Protein AF-0000000080148230 (afdb_homodimer)

Structure (mmCIF, N/CA/C/O backbone):
data_AF-0000000080148230-model_v1
#
loop_
_entity.id
_entity.type
_entity.pdbx_description
1 polymer 'FAS1 domain-containing protein'
#
loop_
_atom_site.group_PDB
_atom_site.id
_atom_site.type_symbol
_atom_site.label_atom_id
_atom_site.label_alt_id
_atom_site.label_comp_id
_atom_site.label_asym_id
_atom_site.label_entity_id
_atom_site.label_seq_id
_atom_site.pdbx_PDB_ins_code
_atom_site.Cartn_x
_atom_site.Cartn_y
_atom_site.Cartn_z
_atom_site.occupancy
_atom_site.B_iso_or_equiv
_atom_site.auth_seq_id
_atom_site.auth_comp_id
_atom_site.auth_asym_id
_atom_site.auth_atom_id
_atom_site.pdbx_PDB_model_num
ATOM 1 N N . MET A 1 1 ? 22.531 66.938 78.75 1 35.44 1 MET A N 1
ATOM 2 C CA . MET A 1 1 ? 22.766 65.5 78.625 1 35.44 1 MET A CA 1
ATOM 3 C C . MET A 1 1 ? 21.875 64.938 77.5 1 35.44 1 MET A C 1
ATOM 5 O O . MET A 1 1 ? 20.656 64.938 77.625 1 35.44 1 MET A O 1
ATOM 9 N N . GLY A 1 2 ? 22.234 65.25 76.188 1 40.31 2 GLY A N 1
ATOM 10 C CA . GLY A 1 2 ? 21.609 65 74.875 1 40.31 2 GLY A CA 1
ATOM 11 C C . GLY A 1 2 ? 21.406 63.5 74.625 1 40.31 2 GLY A C 1
ATOM 12 O O . GLY A 1 2 ? 22.359 62.719 74.75 1 40.31 2 GLY A O 1
ATOM 13 N N . LEU A 1 3 ? 20.188 63 74.875 1 43.62 3 LEU A N 1
ATOM 14 C CA . LEU A 1 3 ? 19.75 61.625 74.625 1 43.62 3 LEU A CA 1
ATOM 15 C C . LEU A 1 3 ? 19.906 61.219 73.125 1 43.62 3 LEU A C 1
ATOM 17 O O . LEU A 1 3 ? 19.312 61.875 72.25 1 43.62 3 LEU A O 1
ATOM 21 N N . SER A 1 4 ? 21.094 60.75 72.75 1 45.16 4 SER A N 1
ATOM 22 C CA . SER A 1 4 ? 21.438 60.219 71.438 1 45.16 4 SER A CA 1
ATOM 23 C C . SER A 1 4 ? 20.547 59.031 71.062 1 45.16 4 SER A C 1
ATOM 25 O O . SER A 1 4 ? 20.484 58.062 71.812 1 45.16 4 SER A O 1
ATOM 27 N N . ILE A 1 5 ? 19.391 59.281 70.438 1 45.81 5 ILE A N 1
ATOM 28 C CA . ILE A 1 5 ? 18.453 58.281 69.875 1 45.81 5 ILE A CA 1
ATOM 29 C C . ILE A 1 5 ? 19.172 57.375 68.875 1 45.81 5 ILE A C 1
ATOM 31 O O . ILE A 1 5 ? 19.672 57.875 67.875 1 45.81 5 ILE A O 1
ATOM 35 N N . ILE A 1 6 ? 19.781 56.312 69.312 1 43.81 6 ILE A N 1
ATOM 36 C CA . ILE A 1 6 ? 20.422 55.312 68.438 1 43.81 6 ILE A CA 1
ATOM 37 C C . ILE A 1 6 ? 19.375 54.656 67.562 1 43.81 6 ILE A C 1
ATOM 39 O O . ILE A 1 6 ? 18.406 54.062 68.062 1 43.81 6 ILE A O 1
ATOM 43 N N . PHE A 1 7 ? 19.109 55.188 66.375 1 45.09 7 PHE A N 1
ATOM 44 C CA . PHE A 1 7 ? 18.25 54.625 65.312 1 45.09 7 PHE A CA 1
ATOM 45 C C . PHE A 1 7 ? 18.766 53.25 64.875 1 45.09 7 PHE A C 1
ATOM 47 O O . PHE A 1 7 ? 19.875 53.156 64.312 1 45.09 7 PHE A O 1
ATOM 54 N N . ILE A 1 8 ? 18.484 52.219 65.562 1 42.16 8 ILE A N 1
ATOM 55 C CA . ILE A 1 8 ? 18.875 50.875 65.188 1 42.16 8 ILE A CA 1
ATOM 56 C C . ILE A 1 8 ? 18.156 50.5 63.906 1 42.16 8 ILE A C 1
ATOM 58 O O . ILE A 1 8 ? 16.922 50.438 63.875 1 42.16 8 ILE A O 1
ATOM 62 N N . LEU A 1 9 ? 18.688 50.844 62.688 1 42.12 9 LEU A N 1
ATOM 63 C CA . LEU A 1 9 ? 18.203 50.406 61.375 1 42.12 9 LEU A CA 1
ATOM 64 C C . LEU A 1 9 ? 18.219 48.875 61.281 1 42.12 9 LEU A C 1
ATOM 66 O O . LEU A 1 9 ? 19.281 48.25 61.375 1 42.12 9 LEU A O 1
ATOM 70 N N . PHE A 1 10 ? 17.156 48.188 61.688 1 44.31 10 PHE A N 1
ATOM 71 C CA . PHE A 1 10 ? 17 46.75 61.5 1 44.31 10 PHE A CA 1
ATOM 72 C C . PHE A 1 10 ? 16.953 46.375 60.031 1 44.31 10 PHE A C 1
ATOM 74 O O . PHE A 1 10 ? 16.078 46.844 59.312 1 44.31 10 PHE A O 1
ATOM 81 N N . SER A 1 11 ? 18.109 46.094 59.375 1 44.38 11 SER A N 1
ATOM 82 C CA . SER A 1 11 ? 18.234 45.594 58.031 1 44.38 11 SER A CA 1
ATOM 83 C C . SER A 1 11 ? 17.516 44.25 57.875 1 44.38 11 SER A C 1
ATOM 85 O O . SER A 1 11 ? 17.812 43.312 58.562 1 44.38 11 SER A O 1
ATOM 87 N N . LEU A 1 12 ? 16.219 44.25 57.531 1 45 12 LEU A N 1
ATOM 88 C CA . LEU A 1 12 ? 15.469 43.062 57.156 1 45 12 LEU A CA 1
ATOM 89 C C . LEU A 1 12 ? 16.109 42.344 55.969 1 45 12 LEU A C 1
ATOM 91 O O . LEU A 1 12 ? 16.172 42.906 54.875 1 45 12 LEU A O 1
ATOM 95 N N . LEU A 1 13 ? 17.109 41.531 56.125 1 46.41 13 LEU A N 1
ATOM 96 C CA . LEU A 1 13 ? 17.656 40.656 55.125 1 46.41 13 LEU A CA 1
ATOM 97 C C . LEU A 1 13 ? 16.594 39.688 54.594 1 46.41 13 LEU A C 1
ATOM 99 O O . LEU A 1 13 ? 16.094 38.844 55.344 1 46.41 13 LEU A O 1
ATOM 103 N N . ARG A 1 14 ? 15.75 40.125 53.688 1 43.38 14 ARG A N 1
ATOM 104 C CA . ARG A 1 14 ? 14.844 39.188 53 1 43.38 14 ARG A CA 1
ATOM 105 C C . ARG A 1 14 ? 15.625 38.094 52.281 1 43.38 14 ARG A C 1
ATOM 107 O O . ARG A 1 14 ? 16.516 38.375 51.5 1 43.38 14 ARG A O 1
ATOM 114 N N . MET A 1 15 ? 15.852 36.906 52.875 1 45.44 15 MET A N 1
ATOM 115 C CA . MET A 1 15 ? 16.344 35.719 52.188 1 45.44 15 MET A CA 1
ATOM 116 C C . MET A 1 15 ? 15.461 35.375 51 1 45.44 15 MET A C 1
ATOM 118 O O . MET A 1 15 ? 14.258 35.188 51.156 1 45.44 15 MET A O 1
ATOM 122 N N . VAL A 1 16 ? 15.758 35.875 49.812 1 52.25 16 VAL A N 1
ATOM 123 C CA . VAL A 1 16 ? 15.117 35.438 48.594 1 52.25 16 VAL A CA 1
ATOM 124 C C . VAL A 1 16 ? 15.367 33.938 48.406 1 52.25 16 VAL A C 1
ATOM 126 O O . VAL A 1 16 ? 16.516 33.5 48.344 1 52.25 16 VAL A O 1
ATOM 129 N N . SER A 1 17 ? 14.523 33.031 48.969 1 49.22 17 SER A N 1
ATOM 130 C CA . SER A 1 17 ? 14.578 31.609 48.594 1 49.22 17 SER A CA 1
ATOM 131 C C . SER A 1 17 ? 14.516 31.422 47.094 1 49.22 17 SER A C 1
ATOM 133 O O . SER A 1 17 ? 13.602 31.922 46.438 1 49.22 17 SER A O 1
ATOM 135 N N . SER A 1 18 ? 15.633 31.234 46.469 1 48.41 18 SER A N 1
ATOM 136 C CA . SER A 1 18 ? 15.633 30.859 45.062 1 48.41 18 SER A CA 1
ATOM 137 C C . SER A 1 18 ? 14.812 29.594 44.812 1 48.41 18 SER A C 1
ATOM 139 O O . SER A 1 18 ? 14.977 28.594 45.531 1 48.41 18 SER A O 1
ATOM 141 N N . ALA A 1 19 ? 13.531 29.75 44.375 1 53.41 19 ALA A N 1
ATOM 142 C CA . ALA A 1 19 ? 12.789 28.562 43.938 1 53.41 19 ALA A CA 1
ATOM 143 C C . ALA A 1 19 ? 13.609 27.719 43 1 53.41 19 ALA A C 1
ATOM 145 O O . ALA A 1 19 ? 14.414 28.234 42.219 1 53.41 19 ALA A O 1
ATOM 146 N N . PRO A 1 20 ? 13.906 26.375 43.438 1 51.25 20 PRO A N 1
ATOM 147 C CA . PRO A 1 20 ? 14.633 25.516 42.5 1 51.25 20 PRO A CA 1
ATOM 148 C C . PRO A 1 20 ? 14.055 25.562 41.094 1 51.25 20 PRO A C 1
ATOM 150 O O . PRO A 1 20 ? 12.852 25.812 40.906 1 51.25 20 PRO A O 1
ATOM 153 N N . PRO A 1 21 ?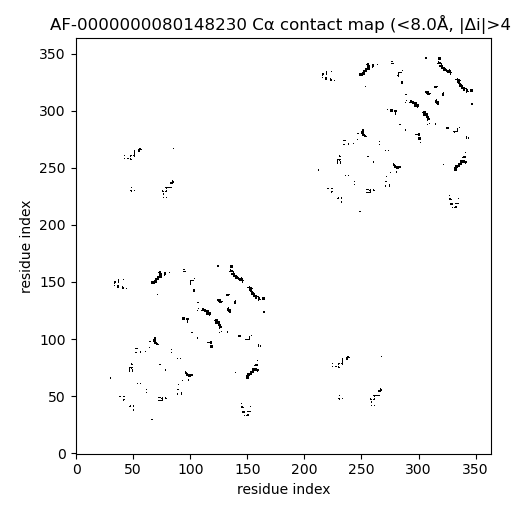 14.938 25.625 40.031 1 47.16 21 PRO A N 1
ATOM 154 C CA . PRO A 1 21 ? 14.445 25.609 38.656 1 47.16 21 PRO A CA 1
ATOM 155 C C . PRO A 1 21 ? 13.43 24.516 38.406 1 47.16 21 PRO A C 1
ATOM 157 O O . PRO A 1 21 ? 13.547 23.406 38.938 1 47.16 21 PRO A O 1
ATOM 160 N N . ALA A 1 22 ? 12.211 24.812 37.969 1 42.16 22 ALA A N 1
ATOM 161 C CA . ALA A 1 22 ? 11.203 23.844 37.562 1 42.16 22 ALA A CA 1
ATOM 162 C C . ALA A 1 22 ? 11.82 22.75 36.688 1 42.16 22 ALA A C 1
ATOM 164 O O . ALA A 1 22 ? 12.664 23.016 35.844 1 42.16 22 ALA A O 1
ATOM 165 N N . ALA A 1 23 ? 11.922 21.469 37.25 1 44.31 23 ALA A N 1
ATOM 166 C CA . ALA A 1 23 ? 12.344 20.328 36.438 1 44.31 23 ALA A CA 1
ATOM 167 C C . ALA A 1 23 ? 11.75 20.375 35.031 1 44.31 23 ALA A C 1
ATOM 169 O O . ALA A 1 23 ? 10.617 20.828 34.844 1 44.31 23 ALA A O 1
ATOM 170 N N . HIS A 1 24 ? 12.547 20.547 34 1 43.19 24 HIS A N 1
ATOM 171 C CA . HIS A 1 24 ? 12.094 20.406 32.625 1 43.19 24 HIS A CA 1
ATOM 172 C C . HIS A 1 24 ? 11.148 19.234 32.469 1 43.19 24 HIS A C 1
ATOM 174 O O . HIS A 1 24 ? 11.32 18.203 33.125 1 43.19 24 HIS A O 1
ATOM 180 N N . PRO A 1 25 ? 9.875 19.422 32.156 1 40.09 25 PRO A N 1
ATOM 181 C CA . PRO A 1 25 ? 9.039 18.234 31.953 1 40.09 25 PRO A CA 1
ATOM 182 C C . PRO A 1 25 ? 9.789 17.094 31.266 1 40.09 25 PRO A C 1
ATOM 184 O O . PRO A 1 25 ? 10.539 17.328 30.312 1 40.09 25 PRO A O 1
ATOM 187 N N . VAL A 1 26 ? 10.227 16.156 31.953 1 40.94 26 VAL A N 1
ATOM 188 C CA . VAL A 1 26 ? 10.664 14.922 31.328 1 40.94 26 VAL A CA 1
ATOM 189 C C . VAL A 1 26 ? 9.852 14.664 30.062 1 40.94 26 VAL A C 1
ATOM 191 O O . VAL A 1 26 ? 8.625 14.82 30.062 1 40.94 26 VAL A O 1
ATOM 194 N N . THR A 1 27 ? 10.375 14.938 28.844 1 42.19 27 THR A N 1
ATOM 195 C CA . THR A 1 27 ? 9.82 14.469 27.578 1 42.19 27 THR A CA 1
ATOM 196 C C . THR A 1 27 ? 9.25 13.062 27.734 1 42.19 27 THR A C 1
ATOM 198 O O . THR A 1 27 ? 9.961 12.133 28.141 1 42.19 27 THR A O 1
ATOM 201 N N . THR A 1 28 ? 8.094 12.922 28.25 1 42.12 28 THR A N 1
ATOM 202 C CA . THR A 1 28 ? 7.387 11.656 28.328 1 42.12 28 THR A CA 1
ATOM 203 C C . THR A 1 28 ? 7.746 10.758 27.156 1 42.12 28 THR A C 1
ATOM 205 O O . THR A 1 28 ? 7.852 11.227 26.016 1 42.12 28 THR A O 1
ATOM 208 N N . PRO A 1 29 ? 8.32 9.68 27.281 1 45.47 29 PRO A N 1
ATOM 209 C CA . PRO A 1 29 ? 8.445 8.68 26.219 1 45.47 29 PRO A CA 1
ATOM 210 C C . PRO A 1 29 ? 7.289 8.727 25.219 1 45.47 29 PRO A C 1
ATOM 212 O O . PRO A 1 29 ? 7.074 7.773 24.469 1 45.47 29 PRO A O 1
ATOM 215 N N . GLY A 1 30 ? 6.426 9.633 25.203 1 46.31 30 GLY A N 1
ATOM 216 C CA . GLY A 1 30 ? 5.191 9.906 24.484 1 46.31 30 GLY A CA 1
ATOM 217 C C . GLY A 1 30 ? 5.34 9.789 22.984 1 46.31 30 GLY A C 1
ATOM 218 O O . GLY A 1 30 ? 4.367 9.5 22.281 1 46.31 30 GLY A O 1
ATOM 219 N N . LYS A 1 31 ? 6.559 10.102 22.5 1 52.12 31 LYS A N 1
ATOM 220 C CA . LYS A 1 31 ? 6.84 10.43 21.109 1 52.12 31 LYS A CA 1
ATOM 221 C C . LYS A 1 31 ? 6.641 9.211 20.203 1 52.12 31 LYS A C 1
ATOM 223 O O . LYS A 1 31 ? 5.969 9.297 19.172 1 52.12 31 LYS A O 1
ATOM 228 N N . LEU A 1 32 ? 7.441 8.094 20.438 1 52.91 32 LEU A N 1
ATOM 229 C CA . LEU A 1 32 ? 7.426 6.855 19.656 1 52.91 32 LEU A CA 1
ATOM 230 C C . LEU A 1 32 ? 6.078 6.152 19.797 1 52.91 32 LEU A C 1
ATOM 232 O O . LEU A 1 32 ? 5.594 5.547 18.828 1 52.91 32 LEU A O 1
ATOM 236 N N . THR A 1 33 ? 5.477 6.465 20.875 1 60.59 33 THR A N 1
ATOM 237 C CA . THR A 1 33 ? 4.184 5.859 21.172 1 60.59 33 THR A CA 1
ATOM 238 C C . THR A 1 33 ? 3.084 6.48 20.312 1 60.59 33 THR A C 1
ATOM 240 O O . THR A 1 33 ? 2.152 5.789 19.891 1 60.59 33 THR A O 1
ATOM 243 N N . ASP A 1 34 ? 3.479 7.605 19.766 1 84.38 34 ASP A N 1
ATOM 244 C CA . ASP A 1 34 ? 2.375 8.273 19.078 1 84.38 34 ASP A CA 1
ATOM 245 C C . ASP A 1 34 ? 2.252 7.785 17.641 1 84.38 34 ASP A C 1
ATOM 247 O O . ASP A 1 34 ? 1.144 7.555 17.156 1 84.38 34 ASP A O 1
ATOM 251 N N . LEU A 1 35 ? 3.396 7.449 17 1 89.81 35 LEU A N 1
ATOM 252 C CA . LEU A 1 35 ? 3.309 6.996 15.617 1 89.81 35 LEU A CA 1
ATOM 253 C C . LEU A 1 35 ? 2.711 5.594 15.539 1 89.81 35 LEU A C 1
ATOM 255 O O . LEU A 1 35 ? 1.929 5.297 14.633 1 89.81 35 LEU A O 1
ATOM 259 N N . SER A 1 36 ? 3.055 4.801 16.547 1 90.88 36 SER A N 1
ATOM 260 C CA . SER A 1 36 ? 2.502 3.453 16.594 1 90.88 36 SER A CA 1
ATOM 261 C C . SER A 1 36 ? 0.985 3.48 16.75 1 90.88 36 SER A C 1
ATOM 263 O O . SER A 1 36 ? 0.276 2.709 16.094 1 90.88 36 SER A O 1
ATOM 265 N N . GLN A 1 37 ? 0.518 4.352 17.578 1 94 37 GLN A N 1
ATOM 266 C CA . GLN A 1 37 ? -0.925 4.492 17.75 1 94 37 GLN A CA 1
ATOM 267 C C . GLN A 1 37 ? -1.579 5.02 16.469 1 94 37 GLN A C 1
ATOM 269 O O . GLN A 1 37 ? -2.652 4.559 16.078 1 94 37 GLN A O 1
ATOM 274 N N . ALA A 1 38 ? -0.967 5.988 15.867 1 95.94 38 ALA A N 1
ATOM 275 C CA . ALA A 1 38 ? -1.489 6.535 14.617 1 95.94 38 ALA A CA 1
ATOM 276 C C . ALA A 1 38 ? -1.593 5.453 13.547 1 95.94 38 ALA A C 1
ATOM 278 O O . ALA A 1 38 ? -2.605 5.355 12.852 1 95.94 38 ALA A O 1
ATOM 279 N N . ILE A 1 39 ? -0.603 4.637 13.453 1 96.19 39 ILE A N 1
ATOM 280 C CA . ILE A 1 39 ? -0.566 3.553 12.477 1 96.19 39 ILE A CA 1
ATOM 281 C C . ILE A 1 39 ? -1.718 2.586 12.742 1 96.19 39 ILE A C 1
ATOM 283 O O . ILE A 1 39 ? -2.41 2.17 11.805 1 96.19 39 ILE A O 1
ATOM 287 N N . THR A 1 40 ? -1.91 2.285 14 1 96.88 40 THR A N 1
ATOM 288 C CA . THR A 1 40 ? -3.018 1.413 14.375 1 96.88 40 THR A CA 1
ATOM 289 C C . THR A 1 40 ? -4.352 2.033 13.969 1 96.88 40 THR A C 1
ATOM 291 O O . THR A 1 40 ? -5.219 1.35 13.422 1 96.88 40 THR A O 1
ATOM 294 N N . ASP A 1 41 ? -4.504 3.303 14.219 1 98.31 41 ASP A N 1
ATOM 295 C CA . ASP A 1 41 ? -5.723 4.02 13.844 1 98.31 41 ASP A CA 1
ATOM 296 C C . ASP A 1 41 ? -5.926 4.012 12.328 1 98.31 41 ASP A C 1
ATOM 298 O O . ASP A 1 41 ? -7.031 3.76 11.852 1 98.31 41 ASP A O 1
ATOM 302 N N . MET A 1 42 ? -4.906 4.25 11.562 1 98.75 42 MET A N 1
ATOM 303 C CA . MET A 1 42 ? -4.965 4.258 10.102 1 98.75 42 MET A CA 1
ATOM 304 C C . MET A 1 42 ? -5.383 2.895 9.562 1 98.75 42 MET A C 1
ATOM 306 O O . MET A 1 42 ? -6.234 2.809 8.672 1 98.75 42 MET A O 1
ATOM 310 N N . ARG A 1 43 ? -4.816 1.858 10.117 1 98.69 43 ARG A N 1
ATOM 311 C CA . ARG A 1 43 ? -5.16 0.506 9.688 1 98.69 43 ARG A CA 1
ATOM 312 C C . ARG A 1 43 ? -6.629 0.2 9.969 1 98.69 43 ARG A C 1
ATOM 314 O O . ARG A 1 43 ? -7.305 -0.427 9.156 1 98.69 43 ARG A O 1
ATOM 321 N N . SER A 1 44 ? -7.094 0.675 11.094 1 98.56 44 SER A N 1
ATOM 322 C CA . SER A 1 44 ? -8.477 0.399 11.484 1 98.56 44 SER A CA 1
ATOM 323 C C . SER A 1 44 ? -9.461 1.041 10.508 1 98.56 44 SER A C 1
ATOM 325 O O . SER A 1 44 ? -10.625 0.64 10.445 1 98.56 44 SER A O 1
ATOM 327 N N . LYS A 1 45 ? -8.984 2.049 9.797 1 98.69 45 LYS A N 1
ATOM 328 C CA . LYS A 1 45 ? -9.836 2.723 8.828 1 98.69 45 LYS A CA 1
ATOM 329 C C . LYS A 1 45 ? -9.422 2.379 7.398 1 98.69 45 LYS A C 1
ATOM 331 O O . LYS A 1 45 ? -9.797 3.072 6.453 1 98.69 45 LYS A O 1
ATOM 336 N N . SER A 1 46 ? -8.602 1.34 7.238 1 98.75 46 SER A N 1
ATOM 337 C CA . SER A 1 46 ? -8.258 0.684 5.98 1 98.75 46 SER A CA 1
ATOM 338 C C . SER A 1 46 ? -7.336 1.557 5.137 1 98.75 46 SER A C 1
ATOM 340 O O . SER A 1 46 ? -7.344 1.47 3.906 1 98.75 46 SER A O 1
ATOM 342 N N . TYR A 1 47 ? -6.629 2.465 5.785 1 98.88 47 TYR A N 1
ATOM 343 C CA . TYR A 1 47 ? -5.578 3.188 5.082 1 98.88 47 TYR A CA 1
ATOM 344 C C . TYR A 1 47 ? -4.277 2.393 5.078 1 98.88 47 TYR A C 1
ATOM 346 O O . TYR A 1 47 ? -3.238 2.887 5.527 1 98.88 47 TYR A O 1
ATOM 354 N N . TYR A 1 48 ? -4.316 1.274 4.438 1 98.94 48 TYR A N 1
ATOM 355 C CA . TYR A 1 48 ? -3.219 0.315 4.445 1 98.94 48 TYR A CA 1
ATOM 356 C C . TYR A 1 48 ? -2.061 0.804 3.582 1 98.94 48 TYR A C 1
ATOM 358 O O . TYR A 1 48 ? -0.894 0.647 3.951 1 98.94 48 TYR A O 1
ATOM 366 N N . GLY A 1 49 ? -2.408 1.365 2.406 1 98.88 49 GLY A N 1
ATOM 367 C CA . GLY A 1 49 ? -1.371 1.834 1.502 1 98.88 49 GLY A CA 1
ATOM 368 C C . GLY A 1 49 ? -0.461 2.875 2.127 1 98.88 49 GLY A C 1
ATOM 369 O O . GLY A 1 49 ? 0.764 2.77 2.037 1 98.88 49 GLY A O 1
ATOM 370 N N . PHE A 1 50 ? -1.108 3.811 2.768 1 98.81 50 PHE A N 1
ATOM 371 C CA . PHE A 1 50 ? -0.32 4.863 3.4 1 98.81 50 PHE A CA 1
ATOM 372 C C . PHE A 1 50 ? 0.528 4.293 4.531 1 98.81 50 PHE A C 1
ATOM 374 O O . PHE A 1 50 ? 1.673 4.707 4.727 1 98.81 50 PHE A O 1
ATOM 381 N N . VAL A 1 51 ? -0.007 3.34 5.293 1 98.38 51 VAL A N 1
ATOM 382 C CA . VAL A 1 51 ? 0.724 2.684 6.375 1 98.38 51 VAL A CA 1
ATOM 383 C C . VAL A 1 51 ? 1.926 1.935 5.801 1 98.38 51 VAL A C 1
ATOM 385 O O . VAL A 1 51 ? 3.027 2.004 6.352 1 98.38 51 VAL A O 1
ATOM 388 N N . ILE A 1 52 ? 1.714 1.23 4.684 1 98.38 52 ILE A N 1
ATOM 389 C CA . ILE A 1 52 ? 2.807 0.512 4.039 1 98.38 52 ILE A CA 1
ATOM 390 C C . ILE A 1 52 ? 3.93 1.485 3.688 1 98.38 52 ILE A C 1
ATOM 392 O O . ILE A 1 52 ? 5.098 1.225 3.977 1 98.38 52 ILE A O 1
ATOM 396 N N . LEU A 1 53 ? 3.557 2.627 3.148 1 97.75 53 LEU A N 1
ATOM 397 C CA . LEU A 1 53 ? 4.547 3.627 2.76 1 97.75 53 LEU A CA 1
ATOM 398 C C . LEU A 1 53 ? 5.23 4.219 3.986 1 97.75 53 LEU A C 1
ATOM 400 O O . LEU A 1 53 ? 6.449 4.414 3.988 1 97.75 53 LEU A O 1
ATOM 404 N N . LEU A 1 54 ? 4.461 4.555 5.035 1 96.12 54 LEU A N 1
ATOM 405 C CA . LEU A 1 54 ? 5.039 5.086 6.266 1 96.12 54 LEU A CA 1
ATOM 406 C C . LEU A 1 54 ? 6.055 4.113 6.855 1 96.12 54 LEU A C 1
ATOM 408 O O . LEU A 1 54 ? 7.125 4.523 7.305 1 96.12 54 LEU A O 1
ATOM 412 N N . ASP A 1 55 ? 5.707 2.857 6.781 1 94.94 55 ASP A N 1
ATOM 413 C CA . ASP A 1 55 ? 6.555 1.837 7.395 1 94.94 55 ASP A CA 1
ATOM 414 C C . ASP A 1 55 ? 7.832 1.622 6.582 1 94.94 55 ASP A C 1
ATOM 416 O O . ASP A 1 55 ? 8.812 1.069 7.09 1 94.94 55 ASP A O 1
ATOM 420 N N . MET A 1 56 ? 7.797 2.023 5.352 1 96.12 56 MET A N 1
ATOM 421 C CA . MET A 1 56 ? 8.969 1.873 4.496 1 96.12 56 MET A CA 1
ATOM 422 C C . MET A 1 56 ? 10 2.955 4.793 1 96.12 56 MET A C 1
ATOM 424 O O . MET A 1 56 ? 11.156 2.855 4.371 1 96.12 56 MET A O 1
ATOM 428 N N . LEU A 1 57 ? 9.586 3.979 5.445 1 94.12 57 LEU A N 1
ATOM 429 C CA . LEU A 1 57 ? 10.508 5.066 5.746 1 94.12 57 LEU A CA 1
ATOM 430 C C . LEU A 1 57 ? 11.625 4.59 6.668 1 94.12 57 LEU A C 1
ATOM 432 O O . LEU A 1 57 ? 11.406 3.729 7.523 1 94.12 57 LEU A O 1
ATOM 436 N N . ASN A 1 58 ? 12.766 5.16 6.473 1 86.62 58 ASN A N 1
ATOM 437 C CA . ASN A 1 58 ? 13.859 4.848 7.387 1 86.62 58 ASN A CA 1
ATOM 438 C C . ASN A 1 58 ? 13.727 5.613 8.703 1 86.62 58 ASN A C 1
ATOM 440 O O . ASN A 1 58 ? 12.859 6.48 8.836 1 86.62 58 ASN A O 1
ATOM 444 N N . THR A 1 59 ? 14.633 5.27 9.555 1 85.62 59 THR A N 1
ATOM 445 C CA . THR A 1 59 ? 14.555 5.816 10.906 1 85.62 59 THR A CA 1
ATOM 446 C C . THR A 1 59 ? 14.742 7.332 10.883 1 85.62 59 THR A C 1
ATOM 448 O O . THR A 1 59 ? 14.047 8.055 11.609 1 85.62 59 THR A O 1
ATOM 451 N N . THR A 1 60 ? 15.609 7.844 10.078 1 83.12 60 THR A N 1
ATOM 452 C CA . THR A 1 60 ? 15.867 9.273 10.008 1 83.12 60 THR A CA 1
ATOM 453 C C . THR A 1 60 ? 14.633 10.031 9.523 1 83.12 60 THR A C 1
ATOM 455 O O . THR A 1 60 ? 14.258 11.047 10.102 1 83.12 60 THR A O 1
ATOM 458 N N . ALA A 1 61 ? 14.008 9.5 8.492 1 83.94 61 ALA A N 1
ATOM 459 C CA . ALA A 1 61 ? 12.805 10.125 7.949 1 83.94 61 ALA A CA 1
ATOM 460 C C . ALA A 1 61 ? 11.664 10.109 8.969 1 83.94 61 ALA A C 1
ATOM 462 O O . ALA A 1 61 ? 10.953 11.102 9.125 1 83.94 61 ALA A O 1
ATOM 463 N N . LYS A 1 62 ? 11.516 9.023 9.609 1 84.44 62 LYS A N 1
ATOM 464 C CA . LYS A 1 62 ? 10.484 8.922 10.641 1 84.44 62 LYS A CA 1
ATOM 465 C C . LYS A 1 62 ? 10.727 9.93 11.758 1 84.44 62 LYS A C 1
ATOM 467 O O . LYS A 1 62 ? 9.781 10.508 12.297 1 84.44 62 LYS A O 1
ATOM 472 N N . SER A 1 63 ? 12.023 10.125 12.023 1 81.88 63 SER A N 1
ATOM 473 C CA . SER A 1 63 ? 12.383 11.07 13.07 1 81.88 63 SER A CA 1
ATOM 474 C C . SER A 1 63 ? 12.086 12.508 12.648 1 81.88 63 SER A C 1
ATOM 476 O O . SER A 1 63 ? 11.82 13.367 13.484 1 81.88 63 SER A O 1
ATOM 478 N N . THR A 1 64 ? 12.117 12.75 11.336 1 78.31 64 THR A N 1
ATOM 479 C CA . THR A 1 64 ? 11.82 14.078 10.812 1 78.31 64 THR A CA 1
ATOM 480 C C . THR A 1 64 ? 10.336 14.398 10.961 1 78.31 64 THR A C 1
ATOM 482 O O . THR A 1 64 ? 9.961 15.562 11.125 1 78.31 64 THR A O 1
ATOM 485 N N . LEU A 1 65 ? 9.578 13.312 10.75 1 80.19 65 LEU A N 1
ATOM 486 C CA . LEU A 1 65 ? 8.141 13.508 10.906 1 80.19 65 LEU A CA 1
ATOM 487 C C . LEU A 1 65 ? 7.793 13.867 12.344 1 80.19 65 LEU A C 1
ATOM 489 O O . LEU A 1 65 ? 8.133 13.133 13.273 1 80.19 65 LEU A O 1
ATOM 493 N N . SER A 1 66 ? 8.211 15.078 12.711 1 65.19 66 SER A N 1
ATOM 494 C CA . SER A 1 66 ? 8.102 15.75 14.008 1 65.19 66 SER A CA 1
ATOM 495 C C . SER A 1 66 ? 7.125 15.031 14.93 1 65.19 66 SER A C 1
ATOM 497 O O . SER A 1 66 ? 6.312 14.227 14.469 1 65.19 66 SER A O 1
ATOM 499 N N . GLN A 1 67 ? 7.285 15.539 16.078 1 77.62 67 GLN A N 1
ATOM 500 C CA . GLN A 1 67 ? 6.426 15.031 17.141 1 77.62 67 GLN A CA 1
ATOM 501 C C . GLN A 1 67 ? 4.988 15.508 16.969 1 77.62 67 GLN A C 1
ATOM 503 O O . GLN A 1 67 ? 4.059 14.891 17.484 1 77.62 67 GLN A O 1
ATOM 508 N N . GLU A 1 68 ? 4.91 16.547 16.156 1 91.44 68 GLU A N 1
ATOM 509 C CA . GLU A 1 68 ? 3.584 17.062 15.828 1 91.44 68 GLU A CA 1
ATOM 510 C C . GLU A 1 68 ? 3.379 17.125 14.312 1 91.44 68 GLU A C 1
ATOM 512 O O . GLU A 1 68 ? 4.102 17.828 13.617 1 91.44 68 GLU A O 1
ATOM 517 N N . VAL A 1 69 ? 2.355 16.359 13.844 1 95.5 69 VAL A N 1
ATOM 518 C CA . VAL A 1 69 ? 2.195 16.266 12.398 1 95.5 69 VAL A CA 1
ATOM 519 C C . VAL A 1 69 ? 0.729 16.016 12.055 1 95.5 69 VAL A C 1
ATOM 521 O O . VAL A 1 69 ? -0.013 15.445 12.867 1 95.5 69 VAL A O 1
ATOM 524 N N . THR A 1 70 ? 0.282 16.531 10.977 1 97.06 70 THR A N 1
ATOM 525 C CA . THR A 1 70 ? -0.966 16.141 10.328 1 97.06 70 THR A CA 1
ATOM 526 C C . THR A 1 70 ? -0.69 15.406 9.016 1 97.06 70 THR A C 1
ATOM 528 O O . THR A 1 70 ? -0.003 15.93 8.141 1 97.06 70 THR A O 1
ATOM 531 N N . PHE A 1 71 ? -1.223 14.234 8.906 1 97.56 71 PHE A N 1
ATOM 532 C CA . PHE A 1 71 ? -1.136 13.484 7.66 1 97.56 71 PHE A CA 1
ATOM 533 C C . PHE A 1 71 ? -2.414 13.633 6.848 1 97.56 71 PHE A C 1
ATOM 535 O O . PHE A 1 71 ? -3.518 13.555 7.391 1 97.56 71 PHE A O 1
ATOM 542 N N . PHE A 1 72 ? -2.254 13.906 5.594 1 98.62 72 PHE A N 1
ATOM 543 C CA . PHE A 1 72 ? -3.32 13.766 4.609 1 98.62 72 PHE A CA 1
ATOM 544 C C . PHE A 1 72 ? -3.139 12.492 3.789 1 98.62 72 PHE A C 1
ATOM 546 O O . PHE A 1 72 ? -2.283 12.438 2.902 1 98.62 72 PHE A O 1
ATOM 553 N N . MET A 1 73 ? -3.986 11.516 4.023 1 98.88 73 MET A N 1
ATOM 554 C CA . MET A 1 73 ? -3.771 10.156 3.521 1 98.88 73 MET A CA 1
ATOM 555 C C . MET A 1 73 ? -4.691 9.867 2.34 1 98.88 73 MET A C 1
ATOM 557 O O . MET A 1 73 ? -5.898 9.711 2.51 1 98.88 73 MET A O 1
ATOM 561 N N . PRO A 1 74 ? -4.121 9.75 1.143 1 98.88 74 PRO A N 1
ATOM 562 C CA . PRO A 1 74 ? -4.996 9.312 0.054 1 98.88 74 PRO A CA 1
ATOM 563 C C . PRO A 1 74 ? -5.602 7.934 0.304 1 98.88 74 PRO A C 1
ATOM 565 O O . PRO A 1 74 ? -4.945 7.055 0.868 1 98.88 74 PRO A O 1
ATOM 568 N N . ILE A 1 75 ? -6.801 7.762 -0.132 1 98.88 75 ILE A N 1
ATOM 569 C CA . ILE A 1 75 ? -7.395 6.43 -0.093 1 98.88 75 ILE A CA 1
ATOM 570 C C . ILE A 1 75 ? -6.578 5.473 -0.958 1 98.88 75 ILE A C 1
ATOM 572 O O . ILE A 1 75 ? -5.945 5.895 -1.931 1 98.88 75 ILE A O 1
ATOM 576 N N . ASP A 1 76 ? -6.656 4.242 -0.681 1 98.88 76 ASP A N 1
ATOM 577 C CA . ASP A 1 76 ? -5.77 3.242 -1.268 1 98.88 76 ASP A CA 1
ATOM 578 C C . ASP A 1 76 ? -5.961 3.156 -2.779 1 98.88 76 ASP A C 1
ATOM 580 O O . ASP A 1 76 ? -5 2.953 -3.523 1 98.88 76 ASP A O 1
ATOM 584 N N . SER A 1 77 ? -7.211 3.244 -3.232 1 98.75 77 SER A N 1
ATOM 585 C CA . SER A 1 77 ? -7.473 3.131 -4.664 1 98.75 77 SER A CA 1
ATOM 586 C C . SER A 1 77 ? -6.777 4.242 -5.445 1 98.75 77 SER A C 1
ATOM 588 O O . SER A 1 77 ? -6.309 4.02 -6.562 1 98.75 77 SER A O 1
ATOM 590 N N . GLN A 1 78 ? -6.695 5.449 -4.848 1 98.5 78 GLN A N 1
ATOM 591 C CA . GLN A 1 78 ? -6.004 6.566 -5.484 1 98.5 78 GLN A CA 1
ATOM 592 C C . GLN A 1 78 ? -4.492 6.402 -5.398 1 98.5 78 GLN A C 1
ATOM 594 O O . GLN A 1 78 ? -3.773 6.684 -6.359 1 98.5 78 GLN A O 1
ATOM 599 N N . LEU A 1 79 ? -4.066 5.957 -4.297 1 98.56 79 LEU A N 1
ATOM 600 C CA . LEU A 1 79 ? -2.637 5.742 -4.102 1 98.56 79 LEU A CA 1
ATOM 601 C C . LEU A 1 79 ? -2.105 4.703 -5.082 1 98.56 79 LEU A C 1
ATOM 603 O O . LEU A 1 79 ? -1.006 4.855 -5.621 1 98.56 79 LEU A O 1
ATOM 607 N N . ALA A 1 80 ? -2.881 3.664 -5.324 1 98.38 80 ALA A N 1
ATOM 608 C CA . ALA A 1 80 ? -2.477 2.559 -6.191 1 98.38 80 ALA A CA 1
ATOM 609 C C . ALA A 1 80 ? -2.398 3.006 -7.648 1 98.38 80 ALA A C 1
ATOM 611 O O . ALA A 1 80 ? -1.854 2.291 -8.492 1 98.38 80 ALA A O 1
ATOM 612 N N . GLU A 1 81 ? -2.916 4.156 -7.93 1 97.06 81 GLU A N 1
ATOM 613 C CA . GLU A 1 81 ? -2.875 4.676 -9.289 1 97.06 81 GLU A CA 1
ATOM 614 C C . GLU A 1 81 ? -1.71 5.645 -9.477 1 97.06 81 GLU A C 1
ATOM 616 O O . GLU A 1 81 ? -1.491 6.156 -10.578 1 97.06 81 GLU A O 1
ATOM 621 N N . TYR A 1 82 ? -0.956 5.832 -8.445 1 96 82 TYR A N 1
ATOM 622 C CA . TYR A 1 82 ? 0.118 6.816 -8.445 1 96 82 TYR A CA 1
ATOM 623 C C . TYR A 1 82 ? 1.471 6.152 -8.219 1 96 82 TYR A C 1
ATOM 625 O O . TYR A 1 82 ? 1.875 5.922 -7.074 1 96 82 TYR A O 1
ATOM 633 N N . PRO A 1 83 ? 2.176 5.918 -9.266 1 94.06 83 PRO A N 1
ATOM 634 C CA . PRO A 1 83 ? 3.486 5.293 -9.078 1 94.06 83 PRO A CA 1
ATOM 635 C C . PRO A 1 83 ? 4.445 6.152 -8.258 1 94.06 83 PRO A C 1
ATOM 637 O O . PRO A 1 83 ? 4.598 7.344 -8.531 1 94.06 83 PRO A O 1
ATOM 640 N N . ILE A 1 84 ? 5.008 5.535 -7.227 1 94.44 84 ILE A N 1
ATOM 641 C CA . ILE A 1 84 ? 5.961 6.191 -6.336 1 94.44 84 ILE A CA 1
ATOM 642 C C . ILE A 1 84 ? 7.305 5.465 -6.391 1 94.44 84 ILE A C 1
ATOM 644 O O . ILE A 1 84 ? 7.383 4.266 -6.105 1 94.44 84 ILE A O 1
ATOM 648 N N . SER A 1 85 ? 8.312 6.176 -6.777 1 93.5 85 SER A N 1
ATOM 649 C CA . SER A 1 85 ? 9.641 5.574 -6.723 1 93.5 85 SER A CA 1
ATOM 650 C C . SER A 1 85 ? 10.18 5.555 -5.293 1 93.5 85 SER A C 1
ATOM 652 O O . SER A 1 85 ? 9.945 6.488 -4.523 1 93.5 85 SER A O 1
ATOM 654 N N . PRO A 1 86 ? 10.969 4.516 -4.988 1 93.38 86 PRO A N 1
ATOM 655 C CA . PRO A 1 86 ? 11.5 4.438 -3.629 1 93.38 86 PRO A CA 1
ATOM 656 C C . PRO A 1 86 ? 12.32 5.668 -3.244 1 93.38 86 PRO A C 1
ATOM 658 O O . PRO A 1 86 ? 12.266 6.113 -2.094 1 93.38 86 PRO A O 1
ATOM 661 N N . ASP A 1 87 ? 13.047 6.242 -4.207 1 92.62 87 ASP A N 1
ATOM 662 C CA . ASP A 1 87 ? 13.914 7.383 -3.924 1 92.62 87 ASP A CA 1
ATOM 663 C C . ASP A 1 87 ? 13.102 8.648 -3.666 1 92.62 87 ASP A C 1
ATOM 665 O O . ASP A 1 87 ? 13.633 9.641 -3.176 1 92.62 87 ASP A O 1
ATOM 669 N N . ARG A 1 88 ? 11.781 8.625 -3.914 1 93.5 88 ARG A N 1
ATOM 670 C CA . ARG A 1 88 ? 10.922 9.789 -3.738 1 93.5 88 ARG A CA 1
ATOM 671 C C . ARG A 1 88 ? 9.938 9.578 -2.6 1 93.5 88 ARG A C 1
ATOM 673 O O . ARG A 1 88 ? 9.07 10.422 -2.355 1 93.5 88 ARG A O 1
ATOM 680 N N . LEU A 1 89 ? 10.102 8.477 -1.93 1 95.62 89 LEU A N 1
ATOM 681 C CA . LEU A 1 89 ? 9.133 8.086 -0.906 1 95.62 89 LEU A CA 1
ATOM 682 C C . LEU A 1 89 ? 9.062 9.141 0.196 1 95.62 89 LEU A C 1
ATOM 684 O O . LEU A 1 89 ? 7.965 9.531 0.608 1 95.62 89 LEU A O 1
ATOM 688 N N . VAL A 1 90 ? 10.227 9.641 0.668 1 94.12 90 VAL A N 1
ATOM 689 C CA . VAL A 1 90 ? 10.25 10.625 1.747 1 94.12 90 VAL A CA 1
ATOM 690 C C . VAL A 1 90 ? 9.555 11.906 1.293 1 94.12 90 VAL A C 1
ATOM 692 O O . VAL A 1 90 ? 8.711 12.453 2.01 1 94.12 90 VAL A O 1
ATOM 695 N N . ASP A 1 91 ? 9.883 12.336 0.095 1 92.94 91 ASP A N 1
ATOM 696 C CA . ASP A 1 91 ? 9.258 13.539 -0.449 1 92.94 91 ASP A CA 1
ATOM 697 C C . ASP A 1 91 ? 7.746 13.367 -0.571 1 92.94 91 ASP A C 1
ATOM 699 O O . ASP A 1 91 ? 6.988 14.312 -0.335 1 92.94 91 ASP A O 1
ATOM 703 N N . PHE A 1 92 ? 7.375 12.211 -1.005 1 95.5 92 PHE A N 1
ATOM 704 C CA . PHE A 1 92 ? 5.953 11.93 -1.14 1 95.5 92 PHE A CA 1
ATOM 705 C C . PHE A 1 92 ? 5.242 12.07 0.201 1 95.5 92 PHE A C 1
ATOM 707 O O . PHE A 1 92 ? 4.211 12.742 0.295 1 95.5 92 PHE A O 1
ATOM 714 N N . ILE A 1 93 ? 5.754 11.453 1.26 1 96.06 93 ILE A N 1
ATOM 715 C CA . ILE A 1 93 ? 5.125 11.492 2.574 1 96.06 93 ILE A CA 1
ATOM 716 C C . ILE A 1 93 ? 5.102 12.93 3.096 1 96.06 93 ILE A C 1
ATOM 718 O O . ILE A 1 93 ? 4.09 13.391 3.623 1 96.06 93 ILE A O 1
ATOM 722 N N . LEU A 1 94 ? 6.172 13.648 2.92 1 93.38 94 LEU A N 1
ATOM 723 C CA . LEU A 1 94 ? 6.242 15.023 3.4 1 93.38 94 LEU A CA 1
ATOM 724 C C . LEU A 1 94 ? 5.238 15.906 2.67 1 93.38 94 LEU A C 1
ATOM 726 O O . LEU A 1 94 ? 4.668 16.828 3.26 1 93.38 94 LEU A O 1
ATOM 730 N N . SER A 1 95 ? 4.969 15.602 1.396 1 93.81 95 SER A N 1
ATOM 731 C CA . SER A 1 95 ? 4.02 16.375 0.607 1 93.81 95 SER A CA 1
ATOM 732 C C . SER A 1 95 ? 2.58 16.078 1.025 1 93.81 95 SER A C 1
ATOM 734 O O . SER A 1 95 ? 1.651 16.766 0.598 1 93.81 95 SER A O 1
ATOM 736 N N . HIS A 1 96 ? 2.443 15.18 1.853 1 96.88 96 HIS A N 1
ATOM 737 C CA . HIS A 1 96 ? 1.139 14.844 2.41 1 96.88 96 HIS A CA 1
ATOM 738 C C . HIS A 1 96 ? 1.104 15.086 3.916 1 96.88 96 HIS A C 1
ATOM 740 O O . HIS A 1 96 ? 0.341 14.438 4.633 1 96.88 96 HIS A O 1
ATOM 746 N N . SER A 1 97 ? 2.016 15.961 4.332 1 95.44 97 SER A N 1
ATOM 747 C CA . SER A 1 97 ? 2.135 16.219 5.762 1 95.44 97 SER A CA 1
ATOM 748 C C . SER A 1 97 ? 2.297 17.703 6.051 1 95.44 97 SER A C 1
ATOM 750 O O . SER A 1 97 ? 2.92 18.422 5.27 1 95.44 97 SER A O 1
ATOM 752 N N . ILE A 1 98 ? 1.725 18.156 7.176 1 94.75 98 ILE A N 1
ATOM 753 C CA . ILE A 1 98 ? 1.934 19.484 7.754 1 94.75 98 ILE A CA 1
ATOM 754 C C . ILE A 1 98 ? 2.578 19.344 9.133 1 94.75 98 ILE A C 1
ATOM 756 O O . ILE A 1 98 ? 2.162 18.516 9.938 1 94.75 98 ILE A O 1
ATOM 760 N N . PRO A 1 99 ? 3.648 20.141 9.438 1 93.06 99 PRO A N 1
ATOM 761 C CA . PRO A 1 99 ? 4.309 20.031 10.742 1 93.06 99 PRO A CA 1
ATOM 762 C C . PRO A 1 99 ? 3.521 20.719 11.859 1 93.06 99 PRO A C 1
ATOM 764 O O . PRO A 1 99 ? 4.078 21.516 12.609 1 93.06 99 PRO A O 1
ATOM 767 N N . GLU A 1 100 ? 2.293 20.531 11.969 1 93.69 100 GLU A N 1
ATOM 768 C CA . GLU A 1 100 ? 1.358 20.969 13.008 1 93.69 100 GLU A CA 1
ATOM 769 C C . GLU A 1 100 ? 0.194 19.984 13.141 1 93.69 100 GLU A C 1
ATOM 771 O O . GLU A 1 100 ? -0.335 19.5 12.141 1 93.69 100 GLU A O 1
ATOM 776 N N . PRO A 1 101 ? -0.163 19.703 14.312 1 95.38 101 PRO A N 1
ATOM 777 C CA . PRO A 1 101 ? -1.328 18.844 14.492 1 95.38 101 PRO A CA 1
ATOM 778 C C . PRO A 1 101 ? -2.65 19.578 14.336 1 95.38 101 PRO A C 1
ATOM 780 O O . PRO A 1 101 ? -3.086 20.281 15.258 1 95.38 101 PRO A O 1
ATOM 783 N N . LEU A 1 102 ? -3.264 19.453 13.227 1 97.19 102 LEU A N 1
ATOM 784 C CA . LEU A 1 102 ? -4.496 20.172 12.922 1 97.19 102 LEU A CA 1
ATOM 785 C C . LEU A 1 102 ? -5.688 19.234 12.883 1 97.19 102 LEU A C 1
ATOM 787 O O . LEU A 1 102 ? -5.723 18.312 12.062 1 97.19 102 LEU A O 1
ATOM 791 N N . VAL A 1 103 ? -6.641 19.438 13.742 1 97.94 103 VAL A N 1
ATOM 792 C CA . VAL A 1 103 ? -7.891 18.688 13.688 1 97.94 103 VAL A CA 1
ATOM 793 C C . VAL A 1 103 ? -8.781 19.25 12.578 1 97.94 103 VAL A C 1
ATOM 795 O O . VAL A 1 103 ? -8.555 20.359 12.094 1 97.94 103 VAL A O 1
ATOM 798 N N . PHE A 1 104 ? -9.773 18.453 12.234 1 98.38 104 PHE A N 1
ATOM 799 C CA . PHE A 1 104 ? -10.609 18.812 11.102 1 98.38 104 PHE A CA 1
ATOM 800 C C . PHE A 1 104 ? -11.281 20.172 11.336 1 98.38 104 PHE A C 1
ATOM 802 O O . PHE A 1 104 ? -11.414 20.969 10.414 1 98.38 104 PHE A O 1
ATOM 809 N N . SER A 1 105 ? -11.781 20.422 12.523 1 97.56 105 SER A N 1
ATOM 810 C CA . SER A 1 105 ? -12.484 21.672 12.828 1 97.56 105 SER A CA 1
ATOM 811 C C . SER A 1 105 ? -11.609 22.891 12.57 1 97.56 105 SER A C 1
ATOM 813 O O . SER A 1 105 ? -12.094 23.938 12.164 1 97.56 105 SER A O 1
ATOM 815 N N . GLU A 1 106 ? -10.281 22.781 12.828 1 96.94 106 GLU A N 1
ATOM 816 C CA . GLU A 1 106 ? -9.344 23.875 12.57 1 96.94 106 GLU A CA 1
ATOM 817 C C . GLU A 1 106 ? -9.172 24.094 11.07 1 96.94 106 GLU A C 1
ATOM 819 O O . GLU A 1 106 ? -9.078 25.25 10.617 1 96.94 106 GLU A O 1
ATOM 824 N N . LEU A 1 107 ? -9.203 23.031 10.266 1 97.5 107 LEU A N 1
ATOM 825 C CA . LEU A 1 107 ? -9.094 23.141 8.82 1 97.5 107 LEU A CA 1
ATOM 826 C C . LEU A 1 107 ? -10.375 23.688 8.211 1 97.5 107 LEU A C 1
ATOM 828 O O . LEU A 1 107 ? -10.336 24.453 7.246 1 97.5 107 LEU A O 1
ATOM 832 N N . ALA A 1 108 ? -11.492 23.344 8.789 1 97.12 108 ALA A N 1
ATOM 833 C CA . ALA A 1 108 ? -12.812 23.703 8.266 1 97.12 108 ALA A CA 1
ATOM 834 C C . ALA A 1 108 ? -13.141 25.156 8.57 1 97.12 108 ALA A C 1
ATOM 836 O O . ALA A 1 108 ? -14.055 25.734 7.969 1 97.12 108 ALA A O 1
ATOM 837 N N . HIS A 1 109 ? -12.414 25.766 9.438 1 95.69 109 HIS A N 1
ATOM 838 C CA . HIS A 1 109 ? -12.82 27.094 9.875 1 95.69 109 HIS A CA 1
ATOM 839 C C . HIS A 1 109 ? -11.875 28.156 9.328 1 95.69 109 HIS A C 1
ATOM 841 O O . HIS A 1 109 ? -12.102 29.359 9.516 1 95.69 109 HIS A O 1
ATOM 847 N N . VAL A 1 110 ? -10.805 27.766 8.68 1 94.31 110 VAL A N 1
ATOM 848 C CA . VAL A 1 110 ? -9.938 28.766 8.07 1 94.31 110 VAL A CA 1
ATOM 849 C C . VAL A 1 110 ? -10.586 29.297 6.789 1 94.31 110 VAL A C 1
ATOM 851 O O . VAL A 1 110 ? -11.336 28.578 6.125 1 94.31 110 VAL A O 1
ATOM 854 N N . PRO A 1 111 ? -10.312 30.609 6.516 1 95 111 PRO A N 1
ATOM 855 C CA . PRO A 1 111 ? -10.852 31.156 5.266 1 95 111 PRO A CA 1
ATOM 856 C C . PRO A 1 111 ? -10.359 30.391 4.031 1 95 111 PRO A C 1
ATOM 858 O O . PRO A 1 111 ? -9.211 29.953 3.992 1 95 111 PRO A O 1
ATOM 861 N N . THR A 1 112 ? -11.25 30.203 3.061 1 95 112 THR A N 1
ATOM 862 C CA . THR A 1 112 ? -10.867 29.594 1.791 1 95 112 THR A CA 1
ATOM 863 C C . THR A 1 112 ? -9.672 30.328 1.182 1 95 112 THR A C 1
ATOM 865 O O . THR A 1 112 ? -9.633 31.562 1.172 1 95 112 THR A O 1
ATOM 868 N N . GLY A 1 113 ? -8.719 29.547 0.725 1 94.56 113 GLY A N 1
ATOM 869 C CA . GLY A 1 113 ? -7.531 30.125 0.116 1 94.56 113 GLY A CA 1
ATOM 870 C C . GLY A 1 113 ? -6.371 30.266 1.083 1 94.56 113 GLY A C 1
ATOM 871 O O . GLY A 1 113 ? -5.266 30.641 0.685 1 94.56 113 GLY A O 1
ATOM 872 N N . THR A 1 114 ? -6.625 29.938 2.359 1 95.19 114 THR A N 1
ATOM 873 C CA . THR A 1 114 ? -5.559 30 3.352 1 95.19 114 THR A CA 1
ATOM 874 C C . THR A 1 114 ? -4.387 29.109 2.947 1 95.19 114 THR A C 1
ATOM 876 O O . THR A 1 114 ? -4.59 27.984 2.486 1 95.19 114 THR A O 1
ATOM 879 N N . LEU A 1 115 ? -3.172 29.578 3.076 1 94.38 115 LEU A N 1
ATOM 880 C CA . LEU A 1 115 ? -1.958 28.812 2.811 1 94.38 115 LEU A CA 1
ATOM 88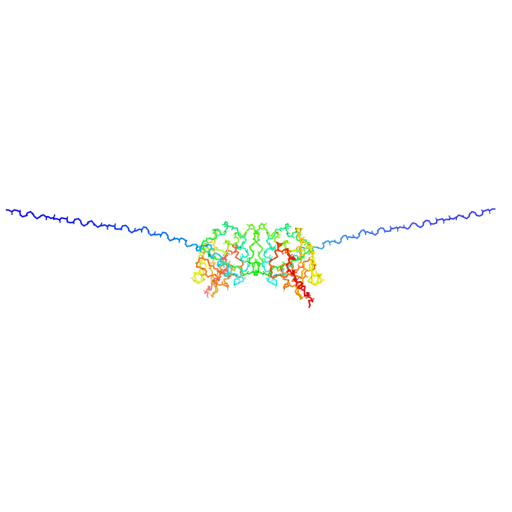1 C C . LEU A 1 115 ? -1.298 28.375 4.109 1 94.38 115 LEU A C 1
ATOM 883 O O . LEU A 1 115 ? -1.127 29.172 5.031 1 94.38 115 LEU A O 1
ATOM 887 N N . ILE A 1 116 ? -1.055 27.141 4.227 1 93.75 116 ILE A N 1
ATOM 888 C CA . ILE A 1 116 ? -0.378 26.578 5.391 1 93.75 116 ILE A CA 1
ATOM 889 C C . ILE A 1 116 ? 0.997 26.047 4.984 1 93.75 116 ILE A C 1
ATOM 891 O O . ILE A 1 116 ? 1.115 25.281 4.027 1 93.75 116 ILE A O 1
ATOM 895 N N . PRO A 1 117 ? 1.966 26.453 5.723 1 90.44 117 PRO A N 1
ATOM 896 C CA . PRO A 1 117 ? 3.301 25.938 5.398 1 90.44 117 PRO A CA 1
ATOM 897 C C . PRO A 1 117 ? 3.408 24.422 5.562 1 90.44 117 PRO A C 1
ATOM 899 O O . PRO A 1 117 ? 2.789 23.859 6.461 1 90.44 117 PRO A O 1
ATOM 902 N N . SER A 1 118 ? 4.074 23.812 4.672 1 87.19 118 SER A N 1
ATOM 903 C CA . SER A 1 118 ? 4.348 22.391 4.703 1 87.19 118 SER A CA 1
ATOM 904 C C . SER A 1 118 ? 5.828 22.109 4.926 1 87.19 118 SER A C 1
ATOM 906 O O . SER A 1 118 ? 6.598 23.016 5.234 1 87.19 118 SER A O 1
ATOM 908 N N . PHE A 1 119 ? 5.996 20.859 4.969 1 84.5 119 PHE A N 1
ATOM 909 C CA . PHE A 1 119 ? 7.41 20.516 4.93 1 84.5 119 PHE A CA 1
ATOM 910 C C . PHE A 1 119 ? 8.023 20.875 3.582 1 84.5 119 PHE A C 1
ATOM 912 O O . PHE A 1 119 ? 7.312 21.297 2.664 1 84.5 119 PHE A O 1
ATOM 919 N N . LEU A 1 120 ? 9.164 20.938 3.338 1 83.12 120 LEU A N 1
ATOM 920 C CA . LEU A 1 120 ? 9.898 21.109 2.09 1 83.12 120 LEU A CA 1
ATOM 921 C C . LEU A 1 120 ? 9.734 22.531 1.552 1 83.12 120 LEU A C 1
ATOM 923 O O . LEU A 1 120 ? 9.75 22.734 0.338 1 83.12 120 LEU A O 1
ATOM 927 N N . ASN A 1 121 ? 9.367 23.422 2.336 1 82.44 121 ASN A N 1
ATOM 928 C CA . ASN A 1 121 ? 9.242 24.812 1.959 1 82.44 121 ASN A CA 1
ATOM 929 C C . ASN A 1 121 ? 8.117 25.031 0.956 1 82.44 121 ASN A C 1
ATOM 931 O O . ASN A 1 121 ? 8.25 25.828 0.022 1 82.44 121 ASN A O 1
ATOM 935 N N . ASP A 1 122 ? 7.18 24.188 1.056 1 83.81 122 ASP A N 1
ATOM 936 C CA . ASP A 1 122 ? 5.969 24.312 0.25 1 83.81 122 ASP A CA 1
ATOM 937 C C . ASP A 1 122 ? 4.773 24.703 1.112 1 83.81 122 ASP A C 1
ATOM 939 O O . ASP A 1 122 ? 4.934 25.016 2.293 1 83.81 122 ASP A O 1
ATOM 943 N N . GLN A 1 123 ? 3.625 24.922 0.408 1 91.06 123 GLN A N 1
ATOM 944 C CA . GLN A 1 123 ? 2.418 25.297 1.135 1 91.06 123 GLN A CA 1
ATOM 945 C C . GLN A 1 123 ? 1.22 24.469 0.687 1 91.06 123 GLN A C 1
ATOM 947 O O . GLN A 1 123 ? 1.155 24.031 -0.465 1 91.06 123 GLN A O 1
ATOM 952 N N . PHE A 1 124 ? 0.362 24.297 1.588 1 94.94 124 PHE A N 1
ATOM 953 C CA . PHE A 1 124 ? -0.953 23.734 1.306 1 94.94 124 PHE A CA 1
ATOM 954 C C . PHE A 1 124 ? -2 24.844 1.189 1 94.94 124 PHE A C 1
ATOM 956 O O . PHE A 1 124 ? -1.985 25.797 1.961 1 94.94 124 PHE A O 1
ATOM 963 N N . ARG A 1 125 ? -2.812 24.703 0.267 1 94.94 125 ARG A N 1
ATOM 964 C CA . ARG A 1 125 ? -3.98 25.578 0.178 1 94.94 125 ARG A CA 1
ATOM 965 C C . ARG A 1 125 ? -5.223 24.875 0.721 1 94.94 125 ARG A C 1
ATOM 967 O O . ARG A 1 125 ? -5.562 23.766 0.292 1 94.94 125 ARG A O 1
ATOM 974 N N . ILE A 1 126 ? -5.852 25.531 1.641 1 97.19 126 ILE A N 1
ATOM 975 C CA . ILE A 1 126 ? -7.105 25.016 2.178 1 97.19 126 ILE A CA 1
ATOM 976 C C . ILE A 1 126 ? -8.281 25.75 1.541 1 97.19 126 ILE A C 1
ATOM 978 O O . ILE A 1 126 ? -8.289 26.984 1.481 1 97.19 126 ILE A O 1
ATOM 982 N N . SER A 1 127 ? -9.195 25 1.021 1 96.75 127 SER A N 1
ATOM 983 C CA . SER A 1 127 ? -10.391 25.594 0.44 1 96.75 127 SER A CA 1
ATOM 984 C C . SER A 1 127 ? -11.648 24.859 0.897 1 96.75 127 SER A C 1
ATOM 986 O O . SER A 1 127 ? -11.586 23.688 1.287 1 96.75 127 SER A O 1
ATOM 988 N N . ARG A 1 128 ? -12.734 25.594 0.85 1 96.75 128 ARG A N 1
ATOM 989 C CA . ARG A 1 128 ? -14.016 25.031 1.249 1 96.75 128 ARG A CA 1
ATOM 990 C C . ARG A 1 128 ? -15.07 25.234 0.167 1 96.75 128 ARG A C 1
ATOM 992 O O . ARG A 1 128 ? -15.133 26.312 -0.437 1 96.75 128 ARG A O 1
ATOM 999 N N . LEU A 1 129 ? -15.781 24.266 -0.12 1 95.38 129 LEU A N 1
ATOM 1000 C CA . LEU A 1 129 ? -16.984 24.297 -0.956 1 95.38 129 LEU A CA 1
ATOM 1001 C C . LEU A 1 129 ? -18.156 23.672 -0.233 1 95.38 129 LEU A C 1
ATOM 1003 O O . LEU A 1 129 ? -18.312 22.453 -0.234 1 95.38 129 LEU A O 1
ATOM 1007 N N . GLY A 1 130 ? -19 24.531 0.337 1 93.75 130 GLY A N 1
ATOM 1008 C CA . GLY A 1 130 ? -20.016 24.016 1.222 1 93.75 130 GLY A CA 1
ATOM 1009 C C . GLY A 1 130 ? -19.453 23.359 2.469 1 93.75 130 GLY A C 1
ATOM 1010 O O . GLY A 1 130 ? -18.672 23.969 3.199 1 93.75 130 GLY A O 1
ATOM 1011 N N . ARG A 1 131 ? -19.828 22.109 2.652 1 93.81 131 ARG A N 1
ATOM 1012 C CA . ARG A 1 131 ? -19.344 21.406 3.836 1 93.81 131 ARG A CA 1
ATOM 1013 C C . ARG A 1 131 ? -18.047 20.672 3.547 1 93.81 131 ARG A C 1
ATOM 1015 O O . ARG A 1 131 ? -17.453 20.062 4.445 1 93.81 131 ARG A O 1
ATOM 1022 N N . HIS A 1 132 ? -17.656 20.797 2.309 1 97.88 132 HIS A N 1
ATOM 1023 C CA . HIS A 1 132 ? -16.469 20.031 1.899 1 97.88 132 HIS A CA 1
ATOM 1024 C C . HIS A 1 132 ? -15.203 20.875 2.051 1 97.88 132 HIS A C 1
ATOM 1026 O O . HIS A 1 132 ? -15.18 22.047 1.675 1 97.88 132 HIS A O 1
ATOM 1032 N N . VAL A 1 133 ? -14.203 20.328 2.691 1 98.5 133 VAL A N 1
ATOM 1033 C CA . VAL A 1 133 ? -12.898 20.953 2.857 1 98.5 133 VAL A CA 1
ATOM 1034 C C . VAL A 1 133 ? -11.883 20.297 1.917 1 98.5 133 VAL A C 1
ATOM 1036 O O . VAL A 1 133 ? -11.812 19.062 1.826 1 98.5 133 VAL A O 1
ATOM 1039 N N . PHE A 1 134 ? -11.109 21.094 1.205 1 98 134 PHE A N 1
ATOM 1040 C CA . PHE A 1 134 ? -10.102 20.625 0.259 1 98 134 PHE A CA 1
ATOM 1041 C C . PHE A 1 134 ? -8.703 21.047 0.7 1 98 134 PHE A C 1
ATOM 1043 O O . PHE A 1 134 ? -8.523 22.156 1.229 1 98 134 PHE A O 1
ATOM 1050 N N . VAL A 1 135 ? -7.805 20.172 0.603 1 97.38 135 VAL A N 1
ATOM 1051 C CA . VAL A 1 135 ? -6.375 20.453 0.676 1 97.38 135 VAL A CA 1
ATOM 1052 C C . VAL A 1 135 ? -5.758 20.344 -0.716 1 97.38 135 VAL A C 1
ATOM 1054 O O . VAL A 1 135 ? -5.621 19.25 -1.263 1 97.38 135 VAL A O 1
ATOM 1057 N N . ASN A 1 136 ? -5.336 21.438 -1.235 1 95.94 136 ASN A N 1
ATOM 1058 C CA . ASN A 1 136 ? -4.945 21.516 -2.639 1 95.94 136 ASN A CA 1
ATOM 1059 C C . ASN A 1 136 ? -6.016 20.922 -3.553 1 95.94 136 ASN A C 1
ATOM 1061 O O . ASN A 1 136 ? -7.148 21.406 -3.58 1 95.94 136 ASN A O 1
ATOM 1065 N N . ASN A 1 137 ? -5.75 19.859 -4.273 1 96.81 137 ASN A N 1
ATOM 1066 C CA . ASN A 1 137 ? -6.672 19.234 -5.219 1 96.81 137 ASN A CA 1
ATOM 1067 C C . ASN A 1 137 ? -7.547 18.188 -4.539 1 96.81 137 ASN A C 1
ATOM 1069 O O . ASN A 1 137 ? -8.469 17.641 -5.156 1 96.81 137 ASN A O 1
ATOM 1073 N N . ALA A 1 138 ? -7.293 17.938 -3.334 1 98.25 138 ALA A N 1
ATOM 1074 C CA . ALA A 1 138 ? -7.871 16.734 -2.723 1 98.25 138 ALA A CA 1
ATOM 1075 C C . ALA A 1 138 ? -8.906 17.109 -1.667 1 98.25 138 ALA A C 1
ATOM 1077 O O . ALA A 1 138 ? -8.672 18 -0.838 1 98.25 138 ALA A O 1
ATOM 1078 N N . GLN A 1 139 ? -10.062 16.422 -1.671 1 98.69 139 GLN A N 1
ATOM 1079 C CA . GLN A 1 139 ? -11.094 16.609 -0.658 1 98.69 139 GLN A CA 1
ATOM 1080 C C . GLN A 1 139 ? -10.828 15.734 0.563 1 98.69 139 GLN A C 1
ATOM 1082 O O . GLN A 1 139 ? -10.438 14.57 0.428 1 98.69 139 GLN A O 1
ATOM 1087 N N . ILE A 1 140 ? -10.953 16.328 1.729 1 98.88 140 ILE A N 1
ATOM 1088 C CA . ILE A 1 140 ? -10.93 15.5 2.934 1 98.88 140 ILE A CA 1
ATOM 1089 C C . ILE A 1 140 ? -12.211 14.688 3.027 1 98.88 140 ILE A C 1
ATOM 1091 O O . ILE A 1 140 ? -13.305 15.242 3.129 1 98.88 140 ILE A O 1
ATOM 1095 N N . VAL A 1 141 ? -12.117 13.398 3.002 1 98.88 141 VAL A N 1
ATOM 1096 C CA . VAL A 1 141 ? -13.305 12.555 2.955 1 98.88 141 VAL A CA 1
ATOM 1097 C C . VAL A 1 141 ? -13.398 11.727 4.234 1 98.88 141 VAL A C 1
ATOM 1099 O O . VAL A 1 141 ? -14.438 11.133 4.523 1 98.88 141 VAL A O 1
ATOM 1102 N N . ALA A 1 142 ? -12.383 11.633 5.023 1 98.88 142 ALA A N 1
ATOM 1103 C CA . ALA A 1 142 ? -12.344 10.969 6.328 1 98.88 142 ALA A CA 1
ATOM 1104 C C . ALA A 1 142 ? -11.586 11.82 7.348 1 98.88 142 ALA A C 1
ATOM 1106 O O . ALA A 1 142 ? -10.383 11.648 7.531 1 98.88 142 ALA A O 1
ATOM 1107 N N . PRO A 1 143 ? -12.242 12.695 8.055 1 98.81 143 PRO A N 1
ATOM 1108 C CA . PRO A 1 143 ? -11.594 13.562 9.039 1 98.81 143 PRO A CA 1
ATOM 1109 C C . PRO A 1 143 ? -11.273 12.836 10.344 1 98.81 143 PRO A C 1
ATOM 1111 O O . PRO A 1 143 ? -12.016 11.938 10.75 1 98.81 143 PRO A O 1
ATOM 1114 N N . ASN A 1 144 ? -10.172 13.133 10.969 1 98.75 144 ASN A N 1
ATOM 1115 C CA . ASN A 1 144 ? -9.836 12.742 12.336 1 98.75 144 ASN A CA 1
ATOM 1116 C C . ASN A 1 144 ? -9.742 11.227 12.484 1 98.75 144 ASN A C 1
ATOM 1118 O O . ASN A 1 144 ? -10.359 10.648 13.383 1 98.75 144 ASN A O 1
ATOM 1122 N N . VAL A 1 145 ? -8.93 10.688 11.648 1 98.88 145 VAL A N 1
ATOM 1123 C CA . VAL A 1 145 ? -8.742 9.242 11.641 1 98.88 145 VAL A CA 1
ATOM 1124 C C . VAL A 1 145 ? -7.902 8.82 12.844 1 98.88 145 VAL A C 1
ATOM 1126 O O . VAL A 1 145 ? -8.117 7.738 13.406 1 98.88 145 VAL A O 1
ATOM 1129 N N . CYS A 1 146 ? -6.969 9.625 13.227 1 97.75 146 CYS A N 1
ATOM 1130 C CA . CYS A 1 146 ? -6.07 9.273 14.328 1 97.75 146 CYS A CA 1
ATOM 1131 C C . CYS A 1 146 ? -6.559 9.875 15.641 1 97.75 146 CYS A C 1
ATOM 1133 O O . CYS A 1 146 ? -7.066 10.992 15.664 1 97.75 146 CYS A O 1
ATOM 1135 N N . SER A 1 147 ? -6.324 9.188 16.719 1 95.38 147 SER A N 1
ATOM 1136 C CA . SER A 1 147 ? -6.812 9.586 18.031 1 95.38 147 SER A CA 1
ATOM 1137 C C . SER A 1 147 ? -5.766 10.406 18.781 1 95.38 147 SER A C 1
ATOM 1139 O O . SER A 1 147 ? -6.074 11.031 19.797 1 95.38 147 SER A O 1
ATOM 1141 N N . SER A 1 148 ? -4.562 10.375 18.281 1 92.06 148 SER A N 1
ATOM 1142 C CA . SER A 1 148 ? -3.475 11.086 18.938 1 92.06 148 SER A CA 1
ATOM 1143 C C . SER A 1 148 ? -3.697 12.594 18.891 1 92.06 148 SER A C 1
ATOM 1145 O O . SER A 1 148 ? -4.332 13.109 17.969 1 92.06 148 SER A O 1
ATOM 1147 N N . THR A 1 149 ? -3.168 13.297 19.922 1 92.56 149 THR A N 1
ATOM 1148 C CA . THR A 1 149 ? -3.258 14.75 19.938 1 92.56 149 THR A CA 1
ATOM 1149 C C . THR A 1 149 ? -2.068 15.375 19.219 1 92.56 149 THR A C 1
ATOM 1151 O O . THR A 1 149 ? -2.096 16.562 18.875 1 92.56 149 THR A O 1
ATOM 1154 N N . THR A 1 150 ? -1.041 14.586 18.969 1 93.31 150 THR A N 1
ATOM 1155 C CA . THR A 1 150 ? 0.162 15.133 18.359 1 93.31 150 THR A CA 1
ATOM 1156 C C . THR A 1 150 ? 0.274 14.688 16.891 1 93.31 150 THR A C 1
ATOM 1158 O O . THR A 1 150 ? 0.939 15.344 16.094 1 93.31 150 THR A O 1
ATOM 1161 N N . ILE A 1 151 ? -0.359 13.562 16.578 1 95.81 151 ILE A N 1
ATOM 1162 C CA . ILE A 1 151 ? -0.412 13.086 15.203 1 95.81 151 ILE A CA 1
ATOM 1163 C C . ILE A 1 151 ? -1.861 13.047 14.727 1 95.81 151 ILE A C 1
ATOM 1165 O O . ILE A 1 151 ? -2.66 12.242 15.203 1 95.81 151 ILE A O 1
ATOM 1169 N N . ARG A 1 152 ? -2.135 13.953 13.797 1 97.56 152 ARG A N 1
ATOM 1170 C CA . ARG A 1 152 ? -3.471 14.023 13.211 1 97.56 152 ARG A CA 1
ATOM 1171 C C . ARG A 1 152 ? -3.49 13.414 11.812 1 97.56 152 ARG A C 1
ATOM 1173 O O . ARG A 1 152 ? -2.506 13.5 11.078 1 97.56 152 ARG A O 1
ATOM 1180 N N . CYS A 1 153 ? -4.641 12.797 11.508 1 98.62 153 CYS A N 1
ATOM 1181 C CA . CYS A 1 153 ? -4.777 12.117 10.227 1 98.62 153 CYS A CA 1
ATOM 1182 C C . CYS A 1 153 ? -6.133 12.422 9.594 1 98.62 153 CYS A C 1
ATOM 1184 O O . CYS A 1 153 ? -7.168 12.289 10.25 1 98.62 153 CYS A O 1
ATOM 1186 N N . HIS A 1 154 ? -6.074 12.82 8.383 1 98.94 154 HIS A N 1
ATOM 1187 C CA . HIS A 1 154 ? -7.277 12.992 7.578 1 98.94 154 HIS A CA 1
ATOM 1188 C C . HIS A 1 154 ? -7.172 12.242 6.254 1 98.94 154 HIS A C 1
ATOM 1190 O O . HIS A 1 154 ? -6.16 12.352 5.555 1 98.94 154 HIS A O 1
ATOM 1196 N N . GLY A 1 155 ? -8.195 11.414 5.918 1 98.94 155 GLY A N 1
ATOM 1197 C CA . GLY A 1 155 ? -8.25 10.758 4.617 1 98.94 155 GLY A CA 1
ATOM 1198 C C . GLY A 1 155 ? -8.648 11.695 3.496 1 98.94 155 GLY A C 1
ATOM 1199 O O . GLY A 1 155 ? -9.531 12.539 3.674 1 98.94 155 GLY A O 1
ATOM 1200 N N . ILE A 1 156 ? -7.988 11.539 2.357 1 98.94 156 ILE A N 1
ATOM 1201 C CA . ILE A 1 156 ? -8.297 12.383 1.208 1 98.94 156 ILE A CA 1
ATOM 1202 C C . ILE A 1 156 ? -8.57 11.508 -0.014 1 98.94 156 ILE A C 1
ATOM 1204 O O . ILE A 1 156 ? -8.156 10.352 -0.063 1 98.94 156 ILE A O 1
ATOM 1208 N N . ASN A 1 157 ? -9.281 12.102 -1.007 1 98.81 157 ASN A N 1
ATOM 1209 C CA . ASN A 1 157 ? -9.789 11.281 -2.105 1 98.81 157 ASN A CA 1
ATOM 1210 C C . ASN A 1 157 ? -8.875 11.359 -3.326 1 98.81 157 ASN A C 1
ATOM 1212 O O . ASN A 1 157 ? -9.227 10.875 -4.402 1 98.81 157 ASN A O 1
ATOM 1216 N N . ALA A 1 158 ? -7.703 12.047 -3.193 1 98.38 158 ALA A N 1
ATOM 1217 C CA . ALA A 1 158 ? -6.719 12.148 -4.266 1 98.38 158 ALA A CA 1
ATOM 1218 C C . ALA A 1 158 ? -5.305 12.281 -3.701 1 98.38 158 ALA A C 1
ATOM 1220 O O . ALA A 1 158 ? -5.125 12.695 -2.555 1 98.38 158 ALA A O 1
ATOM 1221 N N . VAL A 1 159 ? -4.371 11.836 -4.48 1 98.31 159 VAL A N 1
ATOM 1222 C CA . VAL A 1 159 ? -2.986 12.164 -4.156 1 98.31 159 VAL A CA 1
ATOM 1223 C C . VAL A 1 159 ? -2.752 13.656 -4.336 1 98.31 159 VAL A C 1
ATOM 1225 O O . VAL A 1 159 ? -3.221 14.258 -5.309 1 98.31 159 VAL A O 1
ATOM 1228 N N . ILE A 1 160 ? -2.078 14.242 -3.375 1 96.25 160 ILE A N 1
ATOM 1229 C CA . ILE A 1 160 ? -1.815 15.68 -3.447 1 96.25 160 ILE A CA 1
ATOM 1230 C C . ILE A 1 160 ? -0.797 15.961 -4.551 1 96.25 160 ILE A C 1
ATOM 1232 O O . ILE A 1 160 ? 0.245 15.305 -4.625 1 96.25 160 ILE A O 1
ATOM 1236 N N . ASP A 1 161 ? -1.149 16.75 -5.484 1 82 161 ASP A N 1
ATOM 1237 C CA . ASP A 1 161 ? -0.319 17.234 -6.582 1 82 161 ASP A CA 1
ATOM 1238 C C . ASP A 1 161 ? 0.209 18.641 -6.289 1 82 161 ASP A C 1
ATOM 1240 O O . ASP A 1 161 ? -0.551 19.609 -6.305 1 82 161 ASP A O 1
ATOM 1244 N N . LYS A 1 162 ? 1.43 18.688 -5.902 1 72 162 LYS A N 1
ATOM 1245 C CA . LYS A 1 162 ? 1.943 20 -5.555 1 72 162 LYS A CA 1
ATOM 1246 C C . LYS A 1 162 ? 2.064 20.891 -6.793 1 72 162 LYS A C 1
ATOM 1248 O O . LYS A 1 162 ? 2.188 22.109 -6.68 1 72 162 LYS A O 1
ATOM 1253 N N . ARG A 1 163 ? 2.289 20.219 -7.938 1 57.44 163 ARG A N 1
ATOM 1254 C CA . ARG A 1 163 ? 2.336 21.062 -9.125 1 57.44 163 ARG A CA 1
ATOM 1255 C C . ARG A 1 163 ? 1.007 21.781 -9.344 1 57.44 163 ARG A C 1
ATOM 1257 O O . ARG A 1 163 ? 0.958 22.828 -9.984 1 57.44 163 ARG A O 1
ATOM 1264 N N . LYS A 1 164 ? -0.013 21.297 -8.922 1 52 164 LYS A N 1
ATOM 1265 C CA . LYS A 1 164 ? -1.332 21.828 -9.258 1 52 164 LYS A CA 1
ATOM 1266 C C . LYS A 1 164 ? -1.739 22.922 -8.281 1 52 164 LYS A C 1
ATOM 1268 O O . LYS A 1 164 ? -2.914 23.281 -8.203 1 52 164 LYS A O 1
ATOM 1273 N N . ASN A 1 165 ? -0.883 23.25 -7.402 1 50.22 165 ASN A N 1
ATOM 1274 C CA . ASN A 1 165 ? -1.279 24.297 -6.469 1 50.22 165 ASN A CA 1
ATOM 1275 C C . ASN A 1 165 ? -1.735 25.547 -7.195 1 50.22 165 ASN A C 1
ATOM 1277 O O . ASN A 1 165 ? -2.223 26.5 -6.57 1 50.22 165 ASN A O 1
ATOM 1281 N N . HIS A 1 166 ? -1.177 25.656 -8.367 1 43.28 166 HIS A N 1
ATOM 1282 C CA . HIS A 1 166 ? -1.505 26.969 -8.914 1 43.28 166 HIS A CA 1
ATOM 1283 C C . HIS A 1 166 ? -2.969 27.047 -9.344 1 43.28 166 HIS A C 1
ATOM 1285 O O . HIS A 1 166 ? -3.387 26.344 -10.258 1 43.28 166 HIS A O 1
ATOM 1291 N N . PHE A 1 167 ? -3.816 26.969 -8.383 1 40.59 167 PHE A N 1
ATOM 1292 C CA . PHE A 1 167 ? -5.082 27.469 -8.914 1 40.59 167 PHE A CA 1
ATOM 1293 C C . PHE A 1 167 ? -4.859 28.656 -9.828 1 40.59 167 PHE A C 1
ATOM 1295 O O . PHE A 1 167 ? -4.391 29.703 -9.391 1 40.59 167 PHE A O 1
ATOM 1302 N N . ASP A 1 168 ? -4.496 28.484 -10.914 1 36.91 168 ASP A N 1
ATOM 1303 C CA . ASP A 1 168 ? -4.633 29.641 -11.797 1 36.91 168 ASP A CA 1
ATOM 1304 C C . ASP A 1 168 ? -5.949 30.375 -11.547 1 36.91 168 ASP A C 1
ATOM 1306 O O . ASP A 1 168 ? -7.016 29.75 -11.523 1 36.91 168 ASP A O 1
ATOM 1310 N N . SER A 1 169 ? -6.012 31.359 -10.625 1 33.59 169 SER A N 1
ATOM 1311 C CA . SER A 1 169 ? -7.039 32.406 -10.711 1 33.59 169 SER A CA 1
ATOM 1312 C C . SER A 1 169 ? -7.477 32.625 -12.156 1 33.59 169 SER A C 1
ATOM 1314 O O . SER A 1 169 ? -7.094 33.594 -12.789 1 33.59 169 SER A O 1
ATOM 1316 N N . ALA A 1 170 ? -7.102 31.812 -13.133 1 32.84 170 ALA A N 1
ATOM 1317 C CA . ALA A 1 170 ? -7.598 32.188 -14.461 1 32.84 170 ALA A CA 1
ATOM 1318 C C . ALA A 1 170 ? -9.031 32.688 -14.383 1 32.84 170 ALA A C 1
ATOM 1320 O O . ALA A 1 170 ? -9.664 32.656 -13.328 1 32.84 170 ALA A O 1
ATOM 1321 N N . SER A 1 171 ? -9.859 32.219 -15.266 1 35.94 171 SER A N 1
ATOM 1322 C CA . SER A 1 171 ? -10.758 32.875 -16.203 1 35.94 171 SER A CA 1
ATOM 1323 C C . SER A 1 171 ? -12.117 33.156 -15.57 1 35.94 171 SER A C 1
ATOM 1325 O O . SER A 1 171 ? -13.109 32.531 -15.922 1 35.94 171 SER A O 1
ATOM 1327 N N . SER A 1 172 ? -12.289 32.844 -14.258 1 35.91 172 SER A N 1
ATOM 1328 C CA . SER A 1 172 ? -13.672 33.281 -14.102 1 35.91 172 SER A CA 1
ATOM 1329 C C . SER A 1 172 ? -13.805 34.781 -14.414 1 35.91 172 SER A C 1
ATOM 1331 O O . SER A 1 172 ? -13.648 35.625 -13.523 1 35.91 172 SER A O 1
ATOM 1333 N N . THR A 1 173 ? -12.992 35.219 -15.336 1 34.84 173 THR A N 1
ATOM 1334 C CA . THR A 1 173 ? -13.469 36.5 -15.852 1 34.84 173 THR A CA 1
ATOM 1335 C C . THR A 1 173 ? -14.969 36.469 -16.094 1 34.84 173 THR A C 1
ATOM 1337 O O . THR A 1 173 ? -15.445 35.75 -16.984 1 34.84 173 THR A O 1
ATOM 1340 N N . LEU A 1 174 ? -15.68 36.312 -15.047 1 34.81 174 LEU A N 1
ATOM 1341 C CA . LEU A 1 174 ? -17.078 36.688 -15.211 1 34.81 174 LEU A CA 1
ATOM 1342 C C . LEU A 1 174 ? -17.203 37.938 -16.094 1 34.81 174 LEU A C 1
ATOM 1344 O O . LEU A 1 174 ? -16.594 38.969 -15.805 1 34.81 174 LEU A O 1
ATOM 1348 N N . SER A 1 175 ? -17.156 37.75 -17.406 1 36.88 175 SER A N 1
ATOM 1349 C CA . SER A 1 175 ? -17.625 38.75 -18.359 1 36.88 175 SER A CA 1
ATOM 1350 C C . SER A 1 175 ? -18.797 39.531 -17.797 1 36.88 175 SER A C 1
ATOM 1352 O O . SER A 1 175 ? -19.875 39 -17.594 1 36.88 175 SER A O 1
ATOM 1354 N N . GLN A 1 176 ? -18.547 40.375 -16.812 1 34.62 176 GLN A N 1
ATOM 1355 C CA . GLN A 1 176 ? -19.5 41.438 -16.531 1 34.62 176 GLN A CA 1
ATOM 1356 C C . GLN A 1 176 ? -20.031 42.062 -17.828 1 34.62 176 GLN A C 1
ATOM 1358 O O . GLN A 1 176 ? -19.281 42.75 -18.547 1 34.62 176 GLN A O 1
ATOM 1363 N N . GLY A 1 177 ? -20.797 41.25 -18.625 1 36.72 177 GLY A N 1
ATOM 1364 C CA . GLY A 1 177 ? -21.609 41.812 -19.703 1 36.72 177 GLY A CA 1
ATOM 1365 C C . GLY A 1 177 ? -22.172 43.188 -19.359 1 36.72 177 GLY A C 1
ATOM 1366 O O . GLY A 1 177 ? -22.734 43.375 -18.297 1 36.72 177 GLY A O 1
ATOM 1367 N N . ASN A 1 178 ? -21.359 44.25 -19.734 1 35.94 178 ASN A N 1
ATOM 1368 C CA . ASN A 1 178 ? -21.797 45.656 -19.844 1 35.94 178 ASN A CA 1
ATOM 1369 C C . ASN A 1 178 ? -23.219 45.75 -20.375 1 35.94 178 ASN A C 1
ATOM 1371 O O . ASN A 1 178 ? -23.469 45.469 -21.547 1 35.94 178 ASN A O 1
ATOM 1375 N N . ASN A 1 179 ? -24.203 45.219 -19.703 1 35.5 179 ASN A N 1
ATOM 1376 C CA . ASN A 1 179 ? -25.562 45.625 -20.062 1 35.5 179 ASN A CA 1
ATOM 1377 C C . ASN A 1 179 ? -25.672 47.156 -20.156 1 35.5 179 ASN A C 1
ATOM 1379 O O . ASN A 1 179 ? -25.641 47.844 -19.141 1 35.5 179 ASN A O 1
ATOM 1383 N N . THR A 1 180 ? -24.828 47.75 -21.078 1 32.31 180 THR A N 1
ATOM 1384 C CA . THR A 1 180 ? -25.156 49.125 -21.469 1 32.31 180 THR A CA 1
ATOM 1385 C C . THR A 1 180 ? -26.641 49.25 -21.766 1 32.31 180 THR A C 1
ATOM 1387 O O . THR A 1 180 ? -27.203 48.5 -22.547 1 32.31 180 THR A O 1
ATOM 1390 N N . LYS A 1 181 ? -27.359 49.75 -20.828 1 35.44 181 LYS A N 1
ATOM 1391 C CA . LYS A 1 181 ? -28.656 50.406 -20.969 1 35.44 181 LYS A CA 1
ATOM 1392 C C . LYS A 1 181 ? -28.656 51.375 -22.172 1 35.44 181 LYS A C 1
ATOM 1394 O O . LYS A 1 181 ? -27.906 52.344 -22.188 1 35.44 181 LYS A O 1
ATOM 1399 N N . SER A 1 182 ? -28.656 50.781 -23.406 1 29.8 182 SER A N 1
ATOM 1400 C CA . SER A 1 182 ? -29.359 51.688 -24.312 1 29.8 182 SER A CA 1
ATOM 1401 C C . SER A 1 182 ? -30.844 51.781 -23.969 1 29.8 182 SER A C 1
ATOM 1403 O O . SER A 1 182 ? -31.453 50.781 -23.578 1 29.8 182 SER A O 1
ATOM 1405 N N . MET B 1 1 ? 19.578 -60.281 -84.688 1 34.47 1 MET B N 1
ATOM 1406 C CA . MET B 1 1 ? 19.234 -58.844 -84.625 1 34.47 1 MET B CA 1
ATOM 1407 C C . MET B 1 1 ? 18.703 -58.469 -83.25 1 34.47 1 MET B C 1
ATOM 1409 O O . MET B 1 1 ? 17.656 -58.969 -82.812 1 34.47 1 MET B O 1
ATOM 1413 N N . GLY B 1 2 ? 19.625 -58.312 -82.188 1 40 2 GLY B N 1
ATOM 1414 C CA . GLY B 1 2 ? 19.531 -58.094 -80.75 1 40 2 GLY B CA 1
ATOM 1415 C C . GLY B 1 2 ? 18.828 -56.781 -80.438 1 40 2 GLY B C 1
ATOM 1416 O O . GLY B 1 2 ? 19.156 -55.75 -80.938 1 40 2 GLY B O 1
ATOM 1417 N N . LEU B 1 3 ? 17.5 -56.906 -80.125 1 42.16 3 LEU B N 1
ATOM 1418 C CA . LEU B 1 3 ? 16.609 -55.812 -79.75 1 42.16 3 LEU B CA 1
ATOM 1419 C C . LEU B 1 3 ? 17.156 -55.062 -78.5 1 42.16 3 LEU B C 1
ATOM 1421 O O . LEU B 1 3 ? 17.375 -55.688 -77.438 1 42.16 3 LEU B O 1
ATOM 1425 N N . SER B 1 4 ? 18.031 -54.062 -78.688 1 44.38 4 SER B N 1
ATOM 1426 C CA . SER B 1 4 ? 18.594 -53.156 -77.75 1 44.38 4 SER B CA 1
ATOM 1427 C C . SER B 1 4 ? 17.516 -52.375 -77 1 44.38 4 SER B C 1
ATOM 1429 O O . SER B 1 4 ? 16.766 -51.625 -77.625 1 44.38 4 SER B O 1
ATOM 1431 N N . ILE B 1 5 ? 16.875 -52.969 -76 1 45.38 5 ILE B N 1
ATOM 1432 C CA . ILE B 1 5 ? 15.883 -52.312 -75.125 1 45.38 5 ILE B CA 1
ATOM 1433 C C . ILE B 1 5 ? 16.5 -51.094 -74.5 1 45.38 5 ILE B C 1
ATOM 1435 O O . ILE B 1 5 ? 17.484 -51.188 -73.75 1 45.38 5 ILE B O 1
ATOM 1439 N N . ILE B 1 6 ? 16.406 -49.938 -75.125 1 43.47 6 ILE B N 1
ATOM 1440 C CA . ILE B 1 6 ? 16.859 -48.656 -74.562 1 43.47 6 ILE B CA 1
ATOM 1441 C C . ILE B 1 6 ? 16.047 -48.312 -73.312 1 43.47 6 ILE B C 1
ATOM 1443 O O . ILE B 1 6 ? 14.828 -48.219 -73.375 1 43.47 6 ILE B O 1
ATOM 1447 N N . PHE B 1 7 ? 16.516 -48.719 -72.125 1 44.31 7 PHE B N 1
ATOM 1448 C CA . PHE B 1 7 ? 15.953 -48.375 -70.875 1 44.31 7 PHE B CA 1
ATOM 1449 C C . PHE B 1 7 ? 16.016 -46.844 -70.625 1 44.31 7 PHE B C 1
ATOM 1451 O O . PHE B 1 7 ? 17.109 -46.281 -70.562 1 44.31 7 PHE B O 1
ATOM 1458 N N . ILE B 1 8 ? 15.078 -46.125 -71.188 1 41.72 8 ILE B N 1
ATOM 1459 C CA . ILE B 1 8 ? 15.039 -44.688 -70.938 1 41.72 8 ILE B CA 1
ATOM 1460 C C . ILE B 1 8 ? 14.734 -44.406 -69.438 1 41.72 8 ILE B C 1
ATOM 1462 O O . ILE B 1 8 ? 13.688 -44.812 -68.938 1 41.72 8 ILE B O 1
ATOM 1466 N N . LEU B 1 9 ? 15.734 -44.406 -68.562 1 42.31 9 LEU B N 1
ATOM 1467 C CA . LEU B 1 9 ? 15.625 -44 -67.125 1 42.31 9 LEU B CA 1
ATOM 1468 C C . LEU B 1 9 ? 15.141 -42.562 -67.062 1 42.31 9 LEU B C 1
ATOM 1470 O O . LEU B 1 9 ? 15.805 -41.625 -67.5 1 42.31 9 LEU B O 1
ATOM 1474 N N . PHE B 1 10 ? 13.828 -42.312 -67.062 1 44.53 10 PHE B N 1
ATOM 1475 C CA . PHE B 1 10 ? 13.281 -40.969 -66.812 1 44.53 10 PHE B CA 1
ATOM 1476 C C . PHE B 1 10 ? 13.586 -40.5 -65.438 1 44.53 10 PHE B C 1
ATOM 1478 O O . PHE B 1 10 ? 13.25 -41.188 -64.438 1 44.53 10 PHE B O 1
ATOM 1485 N N . SER B 1 11 ? 14.703 -39.781 -65.188 1 44.31 11 SER B N 1
ATOM 1486 C CA . SER B 1 11 ? 15.094 -39.125 -63.969 1 44.31 11 SER B CA 1
ATOM 1487 C C . SER B 1 11 ? 14.039 -38.094 -63.531 1 44.31 11 SER B C 1
ATOM 1489 O O . SER B 1 11 ? 13.703 -37.188 -64.25 1 44.31 11 SER B O 1
ATOM 1491 N N . LEU B 1 12 ? 13 -38.531 -62.781 1 45.47 12 LEU B N 1
ATOM 1492 C CA . LEU B 1 12 ? 12.047 -37.625 -62.156 1 45.47 12 LEU B CA 1
ATOM 1493 C C . LEU B 1 12 ? 12.758 -36.656 -61.219 1 45.47 12 LEU B C 1
ATOM 1495 O O . LEU B 1 12 ? 13.367 -37.062 -60.25 1 45.47 12 LEU B O 1
ATOM 1499 N N . LEU B 1 13 ? 13.258 -35.531 -61.688 1 46.19 13 LEU B N 1
ATOM 1500 C CA . LEU B 1 13 ? 13.766 -34.438 -60.844 1 46.19 13 LEU B CA 1
ATOM 1501 C C . LEU B 1 13 ? 12.664 -33.875 -59.969 1 46.19 13 LEU B C 1
ATOM 1503 O O . LEU B 1 13 ? 11.664 -33.375 -60.438 1 46.19 13 LEU B O 1
ATOM 1507 N N . ARG B 1 14 ? 12.391 -34.531 -58.844 1 43.66 14 ARG B N 1
ATOM 1508 C CA . ARG B 1 14 ? 11.5 -33.938 -57.844 1 43.66 14 ARG B CA 1
ATOM 1509 C C . ARG B 1 14 ? 12.016 -32.562 -57.375 1 43.66 14 ARG B C 1
ATOM 1511 O O . ARG B 1 14 ? 13.172 -32.438 -56.969 1 43.66 14 ARG B O 1
ATOM 1518 N N . MET B 1 15 ? 11.555 -31.453 -57.938 1 45.44 15 MET B N 1
ATOM 1519 C CA . MET B 1 15 ? 11.781 -30.125 -57.375 1 45.44 15 MET B CA 1
ATOM 1520 C C . MET B 1 15 ? 11.32 -30.047 -55.938 1 45.44 15 MET B C 1
ATOM 1522 O O . MET B 1 15 ? 10.164 -30.344 -55.625 1 45.44 15 MET B O 1
ATOM 1526 N N . VAL B 1 16 ? 12.18 -30.281 -54.938 1 52.03 16 VAL B N 1
ATOM 1527 C CA . VAL B 1 16 ? 11.891 -30 -53.531 1 52.03 16 VAL B CA 1
ATOM 1528 C C . VAL B 1 16 ? 11.594 -28.516 -53.375 1 52.03 16 VAL B C 1
ATOM 1530 O O . VAL B 1 16 ? 12.422 -27.656 -53.688 1 52.03 16 VAL B O 1
ATOM 1533 N N . SER B 1 17 ? 10.344 -28.062 -53.531 1 49.28 17 SER B N 1
ATOM 1534 C CA . SER B 1 17 ? 9.969 -26.719 -53.125 1 49.28 17 SER B CA 1
ATOM 1535 C C . SER B 1 17 ? 10.367 -26.453 -51.656 1 49.28 17 SER B C 1
ATOM 1537 O O . SER B 1 17 ? 10.031 -27.234 -50.781 1 49.28 17 SER B O 1
ATOM 1539 N N . SER B 1 18 ? 11.469 -25.797 -51.469 1 49.06 18 SER B N 1
ATOM 1540 C CA . SER B 1 18 ? 11.82 -25.328 -50.125 1 49.06 18 SER B CA 1
ATOM 1541 C C . SER B 1 18 ? 10.695 -24.469 -49.531 1 49.06 18 SER B C 1
ATOM 1543 O O . SER B 1 18 ? 10.195 -23.562 -50.188 1 49.06 18 SER B O 1
ATOM 1545 N N . ALA B 1 19 ? 9.82 -25.062 -48.688 1 51.28 19 ALA B N 1
ATOM 1546 C CA . ALA B 1 19 ? 8.883 -24.219 -47.938 1 51.28 19 ALA B CA 1
ATOM 1547 C C . ALA B 1 19 ? 9.602 -23.062 -47.281 1 51.28 19 ALA B C 1
ATOM 1549 O O . ALA B 1 19 ? 10.766 -23.172 -46.906 1 51.28 19 ALA B O 1
ATOM 1550 N N . PRO B 1 20 ? 9.188 -21.734 -47.656 1 51.91 20 PRO B N 1
ATOM 1551 C CA . PRO B 1 20 ? 9.805 -20.594 -46.969 1 51.91 20 PRO B CA 1
ATOM 1552 C C . PRO B 1 20 ? 9.852 -20.781 -45.469 1 51.91 20 PRO B C 1
ATOM 1554 O O . PRO B 1 20 ? 9.016 -21.5 -44.906 1 51.91 20 PRO B O 1
ATOM 1557 N N . PRO B 1 21 ? 11.016 -20.375 -44.812 1 47.94 21 PRO B N 1
ATOM 1558 C CA . PRO B 1 21 ? 11.117 -20.469 -43.375 1 47.94 21 PRO B CA 1
ATOM 1559 C C . PRO B 1 21 ? 9.883 -19.906 -42.656 1 47.94 21 PRO B C 1
ATOM 1561 O O . PRO B 1 21 ? 9.297 -18.922 -43.094 1 47.94 21 PRO B O 1
ATOM 1564 N N . ALA B 1 22 ? 9.219 -20.719 -41.812 1 48.09 22 ALA B N 1
ATOM 1565 C CA . ALA B 1 22 ? 8.141 -20.281 -40.938 1 48.09 22 ALA B CA 1
ATOM 1566 C C . ALA B 1 22 ? 8.461 -18.922 -40.312 1 48.09 22 ALA B C 1
ATOM 1568 O O . ALA B 1 22 ? 9.594 -18.688 -39.875 1 48.09 22 ALA B O 1
ATOM 1569 N N . ALA B 1 23 ? 7.859 -17.828 -40.75 1 45.69 23 ALA B N 1
ATOM 1570 C CA . ALA B 1 23 ? 7.988 -16.531 -40.094 1 45.69 23 ALA B CA 1
ATOM 1571 C C . ALA B 1 23 ? 7.996 -16.688 -38.562 1 45.69 23 ALA B C 1
ATOM 1573 O O . ALA B 1 23 ? 7.324 -17.562 -38.031 1 45.69 23 ALA B O 1
ATOM 1574 N N . HIS B 1 24 ? 9.109 -16.328 -37.906 1 45.09 24 HIS B N 1
ATOM 1575 C CA . HIS B 1 24 ? 9.156 -16.234 -36.438 1 45.09 24 HIS B CA 1
ATOM 1576 C C . HIS B 1 24 ? 7.934 -15.5 -35.906 1 45.09 24 HIS 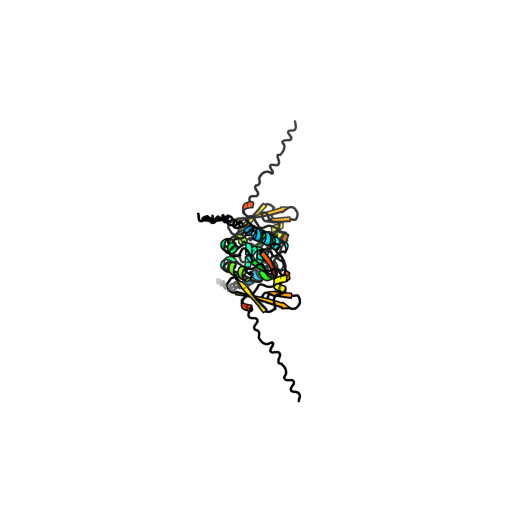B C 1
ATOM 1578 O O . HIS B 1 24 ? 7.477 -14.523 -36.5 1 45.09 24 HIS B O 1
ATOM 1584 N N . PRO B 1 25 ? 7.012 -16.156 -35.281 1 38.59 25 PRO B N 1
ATOM 1585 C CA . PRO B 1 25 ? 5.91 -15.375 -34.719 1 38.59 25 PRO B CA 1
ATOM 1586 C C . PRO B 1 25 ? 6.355 -14.008 -34.188 1 38.59 25 PRO B C 1
ATOM 1588 O O . PRO B 1 25 ? 7.402 -13.906 -33.562 1 38.59 25 PRO B O 1
ATOM 1591 N N . VAL B 1 26 ? 6.129 -13.008 -34.906 1 40.25 26 VAL B N 1
ATOM 1592 C CA . VAL B 1 26 ? 6.223 -11.68 -34.3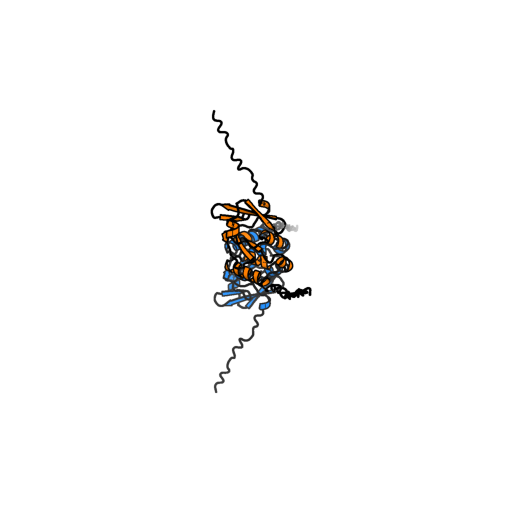12 1 40.25 26 VAL B CA 1
ATOM 1593 C C . VAL B 1 26 ? 5.84 -11.75 -32.844 1 40.25 26 VAL B C 1
ATOM 1595 O O . VAL B 1 26 ? 4.816 -12.336 -32.469 1 40.25 26 VAL B O 1
ATOM 1598 N N . THR B 1 27 ? 6.797 -11.805 -31.891 1 40.88 27 THR B N 1
ATOM 1599 C CA . THR B 1 27 ? 6.523 -11.578 -30.484 1 40.88 27 THR B CA 1
ATOM 1600 C C . THR B 1 27 ? 5.457 -10.5 -30.312 1 40.88 27 THR B C 1
ATOM 1602 O O . THR B 1 27 ? 5.598 -9.391 -30.828 1 40.88 27 THR B O 1
ATOM 1605 N N . THR B 1 28 ? 4.234 -10.82 -30.422 1 42.12 28 THR B N 1
ATOM 1606 C CA . THR B 1 28 ? 3.131 -9.906 -30.156 1 42.12 28 THR B CA 1
ATOM 1607 C C . THR B 1 28 ? 3.514 -8.906 -29.062 1 42.12 28 THR B C 1
ATOM 1609 O O . THR B 1 28 ? 4.137 -9.273 -28.062 1 42.12 28 THR B O 1
ATOM 1612 N N . PRO B 1 29 ? 3.648 -7.707 -29.297 1 44.78 29 PRO B N 1
ATOM 1613 C CA . PRO B 1 29 ? 3.738 -6.688 -28.25 1 44.78 29 PRO B CA 1
ATOM 1614 C C . PRO B 1 29 ? 3.033 -7.102 -26.969 1 44.78 29 PR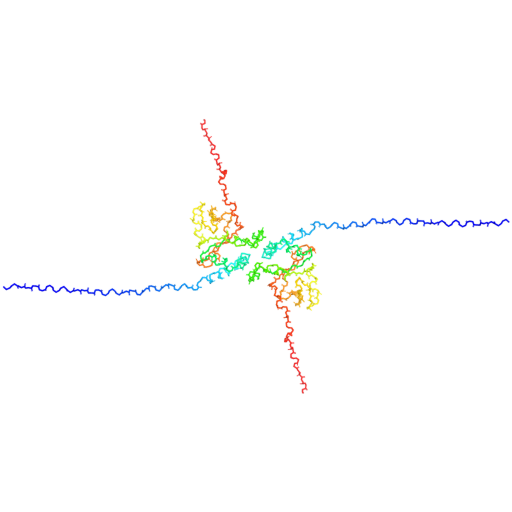O B C 1
ATOM 1616 O O . PRO B 1 29 ? 2.748 -6.258 -26.109 1 44.78 29 PRO B O 1
ATOM 1619 N N . GLY B 1 30 ? 2.596 -8.25 -26.766 1 46.19 30 GLY B N 1
ATOM 1620 C CA . GLY B 1 30 ? 1.812 -8.891 -25.734 1 46.19 30 GLY B CA 1
ATOM 1621 C C . GLY B 1 30 ? 2.359 -8.656 -24.328 1 46.19 30 GLY B C 1
ATOM 1622 O O . GLY B 1 30 ? 1.624 -8.75 -23.344 1 46.19 30 GLY B O 1
ATOM 1623 N N . LYS B 1 31 ? 3.701 -8.469 -24.234 1 51.88 31 LYS B N 1
ATOM 1624 C CA . LYS B 1 31 ? 4.508 -8.602 -23.031 1 51.88 31 LYS B CA 1
ATOM 1625 C C . LYS B 1 31 ? 4.176 -7.508 -22.016 1 51.88 31 LYS B C 1
ATOM 1627 O O . LYS B 1 31 ? 3.932 -7.797 -20.844 1 51.88 31 LYS B O 1
ATOM 1632 N N . LEU B 1 32 ? 4.457 -6.184 -22.375 1 52.44 32 LEU B N 1
ATOM 1633 C CA . LEU B 1 32 ? 4.242 -5 -21.547 1 52.44 32 LEU B CA 1
ATOM 1634 C C . LEU B 1 32 ? 2.758 -4.812 -21.25 1 52.44 32 LEU B C 1
ATOM 1636 O O . LEU B 1 32 ? 2.395 -4.371 -20.156 1 52.44 32 LEU B O 1
ATOM 1640 N N . THR B 1 33 ? 2.021 -5.379 -22.094 1 60.59 33 THR B N 1
ATOM 1641 C CA . THR B 1 33 ? 0.57 -5.273 -22.016 1 60.59 33 THR B CA 1
ATOM 1642 C C . THR B 1 33 ? 0.025 -6.191 -20.922 1 60.59 33 THR B C 1
ATOM 1644 O O . THR B 1 33 ? -0.943 -5.852 -20.234 1 60.59 33 THR B O 1
ATOM 1647 N N . ASP B 1 34 ? 0.927 -7.066 -20.547 1 84.38 34 ASP B N 1
ATOM 1648 C CA . ASP B 1 34 ? 0.339 -8.047 -19.625 1 84.38 34 ASP B CA 1
ATOM 1649 C C . ASP B 1 34 ? 0.411 -7.562 -18.188 1 84.38 34 ASP B C 1
ATOM 1651 O O . ASP B 1 34 ? -0.549 -7.715 -17.422 1 84.38 34 ASP B O 1
ATOM 1655 N N . LEU B 1 35 ? 1.497 -6.832 -17.828 1 89.81 35 LEU B N 1
ATOM 1656 C CA . LEU B 1 35 ? 1.599 -6.375 -16.438 1 89.81 35 LEU B CA 1
ATOM 1657 C C . LEU B 1 35 ? 0.583 -5.277 -16.156 1 89.81 35 LEU B C 1
ATOM 1659 O O . LEU B 1 35 ? -0.007 -5.234 -15.07 1 89.81 35 LEU B O 1
ATOM 1663 N N . SER B 1 36 ? 0.367 -4.465 -17.188 1 90.94 36 SER B N 1
ATOM 1664 C CA . SER B 1 36 ? -0.619 -3.4 -17.031 1 90.94 36 SER B CA 1
ATOM 1665 C C . SER B 1 36 ? -2.016 -3.969 -16.797 1 90.94 36 SER B C 1
ATOM 1667 O O . SER B 1 36 ? -2.768 -3.469 -15.961 1 90.94 36 SER B O 1
ATOM 1669 N N . GLN B 1 37 ? -2.336 -4.98 -17.531 1 94.06 37 GLN B N 1
ATOM 1670 C CA . GLN B 1 37 ? -3.631 -5.625 -17.344 1 94.06 37 GLN B CA 1
ATOM 1671 C C . GLN B 1 37 ? -3.717 -6.297 -15.969 1 94.06 37 GLN B C 1
ATOM 1673 O O . GLN B 1 37 ? -4.75 -6.223 -15.297 1 94.06 37 GLN B O 1
ATOM 1678 N N . ALA B 1 38 ? -2.682 -6.961 -15.586 1 95.94 38 ALA B N 1
ATOM 1679 C CA . ALA B 1 38 ? -2.65 -7.598 -14.273 1 95.94 38 ALA B CA 1
ATOM 1680 C C . ALA B 1 38 ? -2.859 -6.574 -13.164 1 95.94 38 ALA B C 1
ATOM 1682 O O . ALA B 1 38 ? -3.635 -6.809 -12.234 1 95.94 38 ALA B O 1
ATOM 1683 N N . ILE B 1 39 ? -2.219 -5.449 -13.273 1 96.31 39 ILE B N 1
ATOM 1684 C CA . ILE B 1 39 ? -2.326 -4.379 -12.289 1 96.31 39 ILE B CA 1
ATOM 1685 C C . ILE B 1 39 ? -3.771 -3.893 -12.211 1 96.31 39 ILE B C 1
ATOM 1687 O O . ILE B 1 39 ? -4.312 -3.707 -11.125 1 96.31 39 ILE B O 1
ATOM 1691 N N . THR B 1 40 ? -4.359 -3.734 -13.375 1 96.94 40 THR B N 1
ATOM 1692 C CA . THR B 1 40 ? -5.762 -3.328 -13.422 1 96.94 40 THR B CA 1
ATOM 1693 C C . THR B 1 40 ? -6.648 -4.359 -12.727 1 96.94 40 THR B C 1
ATOM 1695 O O . THR B 1 40 ? -7.531 -4 -11.953 1 96.94 40 THR B O 1
ATOM 1698 N N . ASP B 1 41 ? -6.398 -5.613 -12.977 1 98.38 41 ASP B N 1
ATOM 1699 C CA . ASP B 1 41 ? -7.152 -6.695 -12.352 1 98.38 41 ASP B CA 1
ATOM 1700 C C . ASP B 1 41 ? -6.961 -6.691 -10.836 1 98.38 41 ASP B C 1
ATOM 1702 O O . ASP B 1 41 ? -7.93 -6.824 -10.086 1 98.38 41 ASP B O 1
ATOM 1706 N N . MET B 1 42 ? -5.77 -6.523 -10.352 1 98.75 42 MET B N 1
ATOM 1707 C CA . MET B 1 42 ? -5.453 -6.484 -8.93 1 98.75 42 MET B CA 1
ATOM 1708 C C . MET B 1 42 ? -6.184 -5.336 -8.242 1 98.75 42 MET B C 1
ATOM 1710 O O . MET B 1 42 ? -6.762 -5.516 -7.168 1 98.75 42 MET B O 1
ATOM 1714 N N . ARG B 1 43 ? -6.176 -4.184 -8.875 1 98.69 43 ARG B N 1
ATOM 1715 C CA . ARG B 1 43 ? -6.859 -3.021 -8.32 1 98.69 43 ARG B CA 1
ATOM 1716 C C . ARG B 1 43 ? -8.359 -3.264 -8.211 1 98.69 43 ARG B C 1
ATOM 1718 O O . ARG B 1 43 ? -8.992 -2.879 -7.227 1 98.69 43 ARG B O 1
ATOM 1725 N N . SER B 1 44 ? -8.891 -3.938 -9.203 1 98.56 44 SER B N 1
ATOM 1726 C CA . SER B 1 44 ? -10.328 -4.184 -9.219 1 98.56 44 SER B CA 1
ATOM 1727 C C . SER B 1 44 ? -10.75 -5.086 -8.07 1 98.56 44 SER B C 1
ATOM 1729 O O . SER B 1 44 ? -11.93 -5.125 -7.699 1 98.56 44 SER B O 1
ATOM 1731 N N . LYS B 1 45 ? -9.789 -5.82 -7.547 1 98.69 45 LYS B N 1
ATOM 1732 C CA . LYS B 1 45 ? -10.086 -6.707 -6.422 1 98.69 45 LYS B CA 1
ATOM 1733 C C . LYS B 1 45 ? -9.477 -6.172 -5.129 1 98.69 45 LYS B C 1
ATOM 1735 O O . LYS B 1 45 ? -9.336 -6.91 -4.152 1 98.69 45 LYS B O 1
ATOM 1740 N N . SER B 1 46 ? -9.07 -4.906 -5.125 1 98.75 46 SER B N 1
ATOM 1741 C CA . SER B 1 46 ? -8.672 -4.113 -3.961 1 98.75 46 SER B CA 1
ATOM 1742 C C . SER B 1 46 ? -7.324 -4.566 -3.418 1 98.75 46 SER B C 1
ATOM 1744 O O . SER B 1 46 ? -7.055 -4.43 -2.223 1 98.75 46 SER B O 1
ATOM 1746 N N . TYR B 1 47 ? -6.52 -5.199 -4.266 1 98.88 47 TYR B N 1
ATOM 1747 C CA . TYR B 1 47 ? -5.141 -5.469 -3.881 1 98.88 47 TYR B CA 1
ATOM 1748 C C . TYR B 1 47 ? -4.246 -4.27 -4.164 1 98.88 47 TYR B C 1
ATOM 1750 O O . TYR B 1 47 ? -3.25 -4.383 -4.879 1 98.88 47 TYR B O 1
ATOM 1758 N N . TYR B 1 48 ? -4.516 -3.211 -3.475 1 98.94 48 TYR B N 1
ATOM 1759 C CA . TYR B 1 48 ? -3.865 -1.928 -3.711 1 98.94 48 TYR B CA 1
ATOM 1760 C C . TYR B 1 48 ? -2.436 -1.936 -3.184 1 98.94 48 TYR B C 1
ATOM 1762 O O . TYR B 1 48 ? -1.528 -1.394 -3.822 1 98.94 48 TYR B O 1
ATOM 1770 N N . GLY B 1 49 ? -2.264 -2.523 -1.979 1 98.88 49 GLY B N 1
ATOM 1771 C CA . GLY B 1 49 ? -0.939 -2.557 -1.382 1 98.88 49 GLY B CA 1
ATOM 1772 C C . GLY B 1 49 ? 0.096 -3.232 -2.26 1 98.88 49 GLY B C 1
ATOM 1773 O O . GLY B 1 49 ? 1.186 -2.697 -2.471 1 98.88 49 GLY B O 1
ATOM 1774 N N . PHE B 1 50 ? -0.308 -4.367 -2.768 1 98.81 50 PHE B N 1
ATOM 1775 C CA . PHE B 1 50 ? 0.618 -5.098 -3.625 1 98.81 50 PHE B CA 1
ATOM 1776 C C . PHE B 1 50 ? 0.903 -4.32 -4.902 1 98.81 50 PHE B C 1
ATOM 1778 O O . PHE B 1 50 ? 2.035 -4.312 -5.391 1 98.81 50 PHE B O 1
ATOM 1785 N N . VAL B 1 51 ? -0.105 -3.658 -5.461 1 98.44 51 VAL B N 1
ATOM 1786 C CA . VAL B 1 51 ? 0.059 -2.836 -6.652 1 98.44 51 VAL B CA 1
ATOM 1787 C C . VAL B 1 51 ? 1.019 -1.684 -6.359 1 98.44 51 VAL B C 1
ATOM 1789 O O . VAL B 1 51 ? 1.9 -1.383 -7.168 1 98.44 51 VAL B O 1
ATOM 1792 N N . ILE B 1 52 ? 0.85 -1.045 -5.195 1 98.38 52 ILE B N 1
ATOM 1793 C CA . ILE B 1 52 ? 1.741 0.042 -4.805 1 98.38 52 ILE B CA 1
ATOM 1794 C C . ILE B 1 52 ? 3.184 -0.457 -4.781 1 98.38 52 ILE B C 1
ATOM 1796 O O . ILE B 1 52 ? 4.078 0.187 -5.34 1 98.38 52 ILE B O 1
ATOM 1800 N N . LEU B 1 53 ? 3.381 -1.631 -4.227 1 97.75 53 LEU B N 1
ATOM 1801 C CA . LEU B 1 53 ? 4.723 -2.197 -4.141 1 97.75 53 LEU B CA 1
ATOM 1802 C C . LEU B 1 53 ? 5.25 -2.561 -5.523 1 97.75 53 LEU B C 1
ATOM 1804 O O . LEU B 1 53 ? 6.418 -2.311 -5.832 1 97.75 53 LEU B O 1
ATOM 1808 N N . LEU B 1 54 ? 4.414 -3.191 -6.367 1 96.25 54 LEU B N 1
ATOM 1809 C CA . LEU B 1 54 ? 4.82 -3.533 -7.727 1 96.25 54 LEU B CA 1
ATOM 1810 C C . LEU B 1 54 ? 5.25 -2.287 -8.492 1 96.25 54 LEU B C 1
ATOM 1812 O O . LEU B 1 54 ? 6.25 -2.311 -9.211 1 96.25 54 LEU B O 1
ATOM 1816 N N . ASP B 1 55 ? 4.512 -1.239 -8.273 1 95.06 55 ASP B N 1
ATOM 1817 C CA . ASP B 1 55 ? 4.762 -0.011 -9.023 1 95.06 55 ASP B CA 1
ATOM 1818 C C . ASP B 1 55 ? 6.035 0.679 -8.539 1 95.06 55 ASP B C 1
ATOM 1820 O O . ASP B 1 55 ? 6.594 1.526 -9.234 1 95.06 55 ASP B O 1
ATOM 1824 N N . MET B 1 56 ? 6.441 0.343 -7.355 1 96.25 56 MET B N 1
ATOM 1825 C CA . MET B 1 56 ? 7.66 0.935 -6.809 1 96.25 56 MET B CA 1
ATOM 1826 C C . MET B 1 56 ? 8.898 0.277 -7.402 1 96.25 56 MET B C 1
ATOM 1828 O O . MET B 1 56 ? 10.008 0.798 -7.27 1 96.25 56 MET B O 1
ATOM 1832 N N . LEU B 1 57 ? 8.734 -0.851 -7.98 1 94.25 57 LEU B N 1
ATOM 1833 C CA . LEU B 1 57 ? 9.875 -1.545 -8.562 1 94.25 57 LEU B CA 1
ATOM 1834 C C . LEU B 1 57 ? 10.477 -0.737 -9.703 1 94.25 57 LEU B C 1
ATOM 1836 O O . LEU B 1 57 ? 9.758 -0.063 -10.438 1 94.25 57 LEU B O 1
ATOM 1840 N N . ASN B 1 58 ? 11.758 -0.834 -9.828 1 87.5 58 ASN B N 1
ATOM 1841 C CA . ASN B 1 58 ? 12.398 -0.193 -10.969 1 87.5 58 ASN B CA 1
ATOM 1842 C C . ASN B 1 58 ? 12.242 -1.027 -12.242 1 87.5 58 ASN B C 1
ATOM 1844 O O . ASN B 1 58 ? 11.758 -2.156 -12.188 1 87.5 58 ASN B O 1
ATOM 1848 N N . THR B 1 59 ? 12.719 -0.435 -13.273 1 86.19 59 THR B N 1
ATOM 1849 C CA . THR B 1 59 ? 12.531 -1.048 -14.586 1 86.19 59 THR B CA 1
ATOM 1850 C C . THR B 1 59 ? 13.258 -2.389 -14.664 1 86.19 59 THR B C 1
ATOM 1852 O O . THR B 1 59 ? 12.727 -3.354 -15.219 1 86.19 59 THR B O 1
ATOM 1855 N N . THR B 1 60 ? 14.422 -2.484 -14.125 1 83.75 60 THR B N 1
ATOM 1856 C CA . THR B 1 60 ? 15.203 -3.715 -14.164 1 83.75 60 THR B CA 1
ATOM 1857 C C . THR B 1 60 ? 14.492 -4.836 -13.414 1 83.75 60 THR B C 1
ATOM 1859 O O . THR B 1 60 ? 14.391 -5.961 -13.906 1 83.75 60 THR B O 1
ATOM 1862 N N . ALA B 1 61 ? 13.984 -4.523 -12.242 1 84.56 61 ALA B N 1
ATOM 1863 C CA . ALA B 1 61 ? 13.266 -5.508 -11.438 1 84.56 61 ALA B CA 1
ATOM 1864 C C . ALA B 1 61 ? 11.992 -5.969 -12.141 1 84.56 61 ALA B C 1
ATOM 1866 O O . ALA B 1 61 ? 11.672 -7.16 -12.148 1 84.56 61 ALA B O 1
ATOM 1867 N N . LYS B 1 62 ? 11.289 -5.055 -12.703 1 84.88 62 LYS B N 1
ATOM 1868 C CA . LYS B 1 62 ? 10.07 -5.406 -13.43 1 84.88 62 LYS B CA 1
ATOM 1869 C C . LYS B 1 62 ? 10.391 -6.32 -14.609 1 84.88 62 LYS B C 1
ATOM 1871 O O . LYS B 1 62 ? 9.625 -7.234 -14.922 1 84.88 62 LYS B O 1
ATOM 1876 N N . SER B 1 63 ? 11.57 -6.059 -15.18 1 82.56 63 SER B N 1
ATOM 1877 C CA . SER B 1 63 ? 11.977 -6.879 -16.312 1 82.56 63 SER B CA 1
ATOM 1878 C C . SER B 1 63 ? 12.336 -8.297 -15.867 1 82.56 63 SER B C 1
ATOM 1880 O O . SER B 1 63 ? 12.234 -9.242 -16.656 1 82.56 63 SER B O 1
ATOM 1882 N N . THR B 1 64 ? 12.734 -8.414 -14.609 1 79.31 64 THR B N 1
ATOM 1883 C CA . THR B 1 64 ? 13.078 -9.727 -14.07 1 79.31 64 THR B CA 1
ATOM 1884 C C . THR B 1 64 ? 11.82 -10.57 -13.875 1 79.31 64 THR B C 1
ATOM 1886 O O . THR B 1 64 ? 11.875 -11.805 -13.953 1 79.31 64 THR B O 1
ATOM 1889 N N . LEU B 1 65 ? 10.766 -9.812 -13.508 1 80.69 65 LEU B N 1
ATOM 1890 C CA . LEU B 1 65 ? 9.5 -10.516 -13.344 1 80.69 65 LEU B CA 1
ATOM 1891 C C . LEU B 1 65 ? 9.008 -11.07 -14.672 1 80.69 65 LEU B C 1
ATOM 1893 O O . LEU B 1 65 ? 8.891 -10.336 -15.656 1 80.69 65 LEU B O 1
ATOM 1897 N N . SER B 1 66 ? 9.594 -12.172 -15.062 1 66.44 66 SER B N 1
ATOM 1898 C CA . SER B 1 66 ? 9.406 -12.891 -16.312 1 66.44 66 SER B CA 1
ATOM 1899 C C . SER B 1 66 ? 8.055 -12.562 -16.953 1 66.44 66 SER B C 1
ATOM 1901 O O . SER B 1 66 ? 7.16 -12.047 -16.266 1 66.44 66 SER B O 1
ATOM 1903 N N . GLN B 1 67 ? 8.102 -12.992 -18.172 1 78.56 67 GLN B N 1
ATOM 1904 C CA . GLN B 1 67 ? 6.891 -12.836 -18.969 1 78.56 67 GLN B CA 1
ATOM 1905 C C . GLN B 1 67 ? 5.793 -13.781 -18.484 1 78.56 67 GLN B C 1
ATOM 1907 O O . GLN B 1 67 ? 4.609 -13.555 -18.75 1 78.56 67 GLN B O 1
ATOM 1912 N N . GLU B 1 68 ? 6.285 -14.781 -17.797 1 92 68 GLU B N 1
ATOM 1913 C CA . GLU B 1 68 ? 5.348 -15.711 -17.172 1 92 68 GLU B CA 1
ATOM 1914 C C . GLU B 1 68 ? 5.555 -15.773 -15.664 1 92 68 GLU B C 1
ATOM 1916 O O . GLU B 1 68 ? 6.625 -16.156 -15.195 1 92 68 GLU B O 1
ATOM 1921 N N . VAL B 1 69 ? 4.492 -15.391 -14.938 1 95.69 69 VAL B N 1
ATOM 1922 C CA . VAL B 1 69 ? 4.672 -15.289 -13.492 1 95.69 69 VAL B CA 1
ATOM 1923 C C . VAL B 1 69 ? 3.344 -15.547 -12.781 1 95.69 69 VAL B C 1
ATOM 1925 O O . VAL B 1 69 ? 2.275 -15.312 -13.352 1 95.69 69 VAL B O 1
ATOM 1928 N N . THR B 1 70 ? 3.383 -16.141 -11.641 1 97.19 70 THR B N 1
ATOM 1929 C CA . THR B 1 70 ? 2.283 -16.188 -10.688 1 97.19 70 THR B CA 1
ATOM 1930 C C . THR B 1 70 ? 2.598 -15.352 -9.453 1 97.19 70 THR B C 1
ATOM 1932 O O . THR B 1 70 ? 3.621 -15.555 -8.797 1 97.19 70 THR B O 1
ATOM 1935 N N . PHE B 1 71 ? 1.739 -14.43 -9.164 1 97.62 71 PHE B N 1
ATOM 1936 C CA . PHE B 1 71 ? 1.864 -13.641 -7.941 1 97.62 71 PHE B CA 1
ATOM 1937 C C . PHE B 1 71 ? 0.964 -14.195 -6.844 1 97.62 71 PHE B C 1
ATOM 1939 O O . PHE B 1 71 ? -0.194 -14.531 -7.098 1 97.62 71 PHE B O 1
ATOM 1946 N N . PHE B 1 72 ? 1.52 -14.336 -5.684 1 98.62 72 PHE B N 1
ATOM 1947 C CA . PHE B 1 72 ? 0.75 -14.539 -4.461 1 98.62 72 PHE B CA 1
ATOM 1948 C C . PHE B 1 72 ? 0.669 -13.25 -3.652 1 98.62 72 PHE B C 1
ATOM 1950 O O . PHE B 1 72 ? 1.643 -12.852 -3.008 1 98.62 72 PHE B O 1
ATOM 1957 N N . MET B 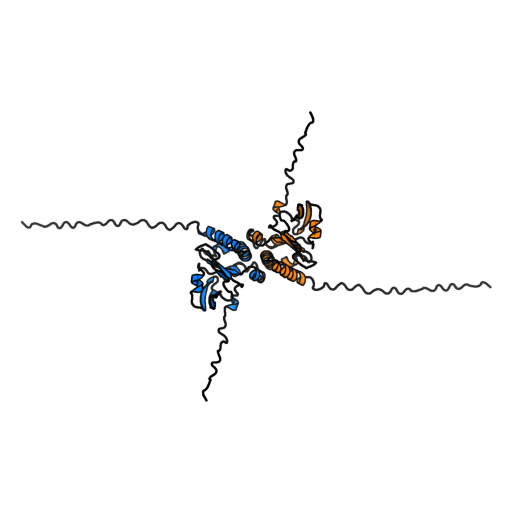1 73 ? -0.498 -12.648 -3.625 1 98.88 73 MET B N 1
ATOM 1958 C CA . MET B 1 73 ? -0.657 -11.281 -3.127 1 98.88 73 MET B CA 1
ATOM 1959 C C . MET B 1 73 ? -1.297 -11.281 -1.742 1 98.8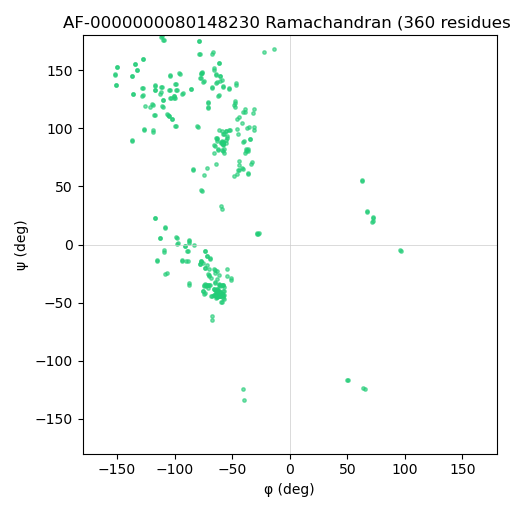8 73 MET B C 1
ATOM 1961 O O . MET B 1 73 ? -2.486 -11.57 -1.602 1 98.88 73 MET B O 1
ATOM 1965 N N . PRO B 1 74 ? -0.525 -10.914 -0.729 1 98.88 74 PRO B N 1
ATOM 1966 C CA . PRO B 1 74 ? -1.202 -10.766 0.561 1 98.88 74 PRO B CA 1
ATOM 1967 C C . PRO B 1 74 ? -2.303 -9.711 0.533 1 98.88 74 PRO B C 1
ATOM 1969 O O . PRO B 1 74 ? -2.156 -8.68 -0.134 1 98.88 74 PRO B O 1
ATOM 1972 N N . ILE B 1 75 ? -3.336 -9.953 1.259 1 98.88 75 ILE B N 1
ATOM 1973 C CA . ILE B 1 75 ? -4.352 -8.922 1.43 1 98.88 75 ILE B CA 1
ATOM 1974 C C . ILE B 1 75 ? -3.74 -7.695 2.109 1 98.88 75 ILE B C 1
ATOM 1976 O O . ILE B 1 75 ? -2.781 -7.82 2.875 1 98.88 75 ILE B O 1
ATOM 1980 N N . ASP B 1 76 ? -4.32 -6.59 1.917 1 98.88 76 ASP B N 1
ATOM 1981 C CA . ASP B 1 76 ? -3.727 -5.312 2.312 1 98.88 76 ASP B CA 1
ATOM 1982 C C . ASP B 1 76 ? -3.557 -5.234 3.828 1 98.88 76 ASP B C 1
ATOM 1984 O O . ASP B 1 76 ? -2.578 -4.668 4.32 1 98.88 76 ASP B O 1
ATOM 1988 N N . SER B 1 77 ? -4.535 -5.723 4.574 1 98.75 77 SER B N 1
ATOM 1989 C CA . SER B 1 77 ? -4.461 -5.648 6.027 1 98.75 77 SER B CA 1
ATOM 1990 C C . SER B 1 77 ? -3.244 -6.406 6.555 1 98.75 77 SER B C 1
ATOM 1992 O O . SER B 1 77 ? -2.623 -5.984 7.535 1 98.75 77 SER B O 1
ATOM 1994 N N . GLN B 1 78 ? -2.881 -7.535 5.898 1 98.5 78 GLN B N 1
ATOM 1995 C CA . GLN B 1 78 ? -1.708 -8.305 6.293 1 98.5 78 GLN B CA 1
ATOM 1996 C C . GLN B 1 78 ? -0.422 -7.617 5.844 1 98.5 78 GLN B C 1
ATOM 1998 O O . GLN B 1 78 ? 0.561 -7.582 6.59 1 98.5 78 GLN B O 1
ATOM 2003 N N . LEU B 1 79 ? -0.471 -7.102 4.695 1 98.5 79 LEU B N 1
ATOM 2004 C CA . LEU B 1 79 ? 0.694 -6.402 4.168 1 98.5 79 LEU B CA 1
ATOM 2005 C C . LEU B 1 79 ? 1.047 -5.199 5.035 1 98.5 79 LEU B C 1
ATOM 2007 O O . LEU B 1 79 ? 2.225 -4.93 5.281 1 98.5 79 LEU B O 1
ATOM 2011 N N . ALA B 1 80 ? 0.033 -4.48 5.512 1 98.38 80 ALA B N 1
ATOM 2012 C CA . ALA B 1 80 ? 0.22 -3.268 6.301 1 98.38 80 ALA B CA 1
ATOM 2013 C C . ALA B 1 80 ? 0.806 -3.592 7.672 1 98.38 80 ALA B C 1
ATOM 2015 O O . ALA B 1 80 ? 1.252 -2.695 8.391 1 98.38 80 ALA B O 1
ATOM 2016 N N . GLU B 1 81 ? 0.823 -4.848 8.023 1 97 81 GLU B N 1
ATOM 2017 C CA . GLU B 1 81 ? 1.38 -5.258 9.305 1 97 81 GLU B CA 1
ATOM 2018 C C . GLU B 1 81 ? 2.818 -5.746 9.156 1 97 81 GLU B C 1
ATOM 2020 O O . GLU B 1 81 ? 3.469 -6.098 10.141 1 97 81 GLU B O 1
ATOM 2025 N N . TYR B 1 82 ? 3.307 -5.707 7.961 1 95.94 82 TYR B N 1
ATOM 2026 C CA . TYR B 1 82 ? 4.621 -6.254 7.648 1 95.94 82 TYR B CA 1
ATOM 2027 C C . TYR B 1 82 ? 5.555 -5.168 7.129 1 95.94 82 TYR B C 1
ATOM 2029 O O . TYR B 1 82 ? 5.562 -4.867 5.93 1 95.94 82 TYR B O 1
ATOM 2037 N N . PRO B 1 83 ? 6.359 -4.633 7.973 1 93.88 83 PRO B N 1
ATOM 2038 C CA . PRO B 1 83 ? 7.277 -3.592 7.5 1 93.88 83 PRO B CA 1
ATOM 2039 C C . PRO B 1 83 ? 8.242 -4.098 6.434 1 93.88 83 PRO B C 1
ATOM 2041 O O . PRO B 1 83 ? 8.875 -5.141 6.617 1 93.88 83 PRO B O 1
ATOM 2044 N N . ILE B 1 84 ? 8.289 -3.371 5.336 1 94.38 84 ILE B N 1
ATOM 2045 C CA . ILE B 1 84 ? 9.164 -3.689 4.211 1 94.38 84 ILE B CA 1
ATOM 2046 C C . ILE B 1 84 ? 10.133 -2.539 3.971 1 94.38 84 ILE B C 1
ATOM 2048 O O . ILE B 1 84 ? 9.719 -1.402 3.738 1 94.38 84 ILE B O 1
ATOM 2052 N N . SER B 1 85 ? 11.383 -2.828 4.059 1 93.44 85 SER B N 1
ATOM 2053 C CA . SER B 1 85 ? 12.359 -1.803 3.707 1 93.44 85 SER B CA 1
ATOM 2054 C C . SER B 1 85 ? 12.484 -1.653 2.195 1 93.44 85 SER B C 1
ATOM 2056 O O . SER B 1 85 ? 12.414 -2.641 1.461 1 93.44 85 SER B O 1
ATOM 2058 N N . PRO B 1 86 ? 12.75 -0.432 1.761 1 93.44 86 PRO B N 1
ATOM 2059 C CA . PRO B 1 86 ? 12.875 -0.225 0.316 1 93.44 86 PRO B CA 1
ATOM 2060 C C . PRO B 1 86 ? 13.945 -1.111 -0.319 1 93.44 86 PRO B C 1
ATOM 2062 O O . PRO B 1 86 ? 13.766 -1.593 -1.441 1 93.44 86 PRO B O 1
ATOM 2065 N N . ASP B 1 87 ? 15.047 -1.345 0.403 1 92.62 87 ASP B N 1
ATOM 2066 C CA . ASP B 1 87 ? 16.156 -2.113 -0.143 1 92.62 87 ASP B CA 1
ATOM 2067 C C . ASP B 1 87 ? 15.805 -3.594 -0.255 1 92.62 87 ASP B C 1
ATOM 2069 O O . ASP B 1 87 ? 16.516 -4.363 -0.91 1 92.62 87 ASP B O 1
ATOM 2073 N N . ARG B 1 88 ? 14.672 -4.027 0.317 1 93.5 88 ARG B N 1
ATOM 2074 C CA . ARG B 1 88 ? 14.266 -5.43 0.299 1 93.5 88 ARG B CA 1
ATOM 2075 C C . ARG B 1 88 ? 13.016 -5.629 -0.551 1 93.5 88 ARG B C 1
ATOM 2077 O O . ARG B 1 88 ? 12.477 -6.73 -0.62 1 93.5 88 ARG B O 1
ATOM 2084 N N . LEU B 1 89 ? 12.602 -4.566 -1.193 1 95.69 89 LEU B N 1
ATOM 2085 C CA . LEU B 1 89 ? 11.344 -4.586 -1.931 1 95.69 89 LEU B CA 1
ATOM 2086 C C . LEU B 1 89 ? 11.375 -5.645 -3.031 1 95.69 89 LEU B C 1
ATOM 2088 O O . LEU B 1 89 ? 10.43 -6.418 -3.182 1 95.69 89 LEU B O 1
ATOM 2092 N N . VAL B 1 90 ? 12.492 -5.73 -3.791 1 94.25 90 VAL B N 1
ATOM 2093 C CA . VAL B 1 90 ? 12.594 -6.688 -4.891 1 94.25 90 VAL B CA 1
ATOM 2094 C C . VAL B 1 90 ? 12.531 -8.109 -4.34 1 94.25 90 VAL B C 1
ATOM 2096 O O . VAL B 1 90 ? 11.781 -8.945 -4.855 1 94.25 90 VAL B O 1
ATOM 2099 N N . ASP B 1 91 ? 13.281 -8.352 -3.285 1 93.12 91 ASP B N 1
ATOM 2100 C CA . ASP B 1 91 ? 13.273 -9.672 -2.666 1 93.12 91 ASP B CA 1
ATOM 2101 C C . ASP B 1 91 ? 11.875 -10.039 -2.17 1 93.12 91 ASP B C 1
ATOM 2103 O O . ASP B 1 91 ? 11.461 -11.195 -2.26 1 93.12 91 ASP B O 1
ATOM 2107 N N . PHE B 1 92 ? 11.234 -9.078 -1.602 1 95.56 92 PHE B N 1
ATOM 2108 C CA . PHE B 1 92 ? 9.883 -9.312 -1.107 1 95.56 92 PHE B CA 1
ATOM 2109 C C . PHE B 1 92 ? 8.961 -9.75 -2.238 1 95.56 92 PHE B C 1
ATOM 2111 O O . PHE B 1 92 ? 8.242 -10.742 -2.109 1 95.56 92 PHE B O 1
ATOM 2118 N N . ILE B 1 93 ? 8.953 -9.039 -3.355 1 96.12 93 ILE B N 1
ATOM 2119 C CA . ILE B 1 93 ? 8.07 -9.352 -4.477 1 96.12 93 ILE B CA 1
ATOM 2120 C C . ILE B 1 93 ? 8.43 -10.727 -5.043 1 96.12 93 ILE B C 1
ATOM 2122 O O . ILE B 1 93 ? 7.543 -11.531 -5.324 1 96.12 93 ILE B O 1
ATOM 2126 N N . LEU B 1 94 ? 9.688 -10.992 -5.164 1 93.5 94 LEU B N 1
ATOM 2127 C CA . LEU B 1 94 ? 10.117 -12.273 -5.715 1 93.5 94 LEU B CA 1
ATOM 2128 C C . LEU B 1 94 ? 9.695 -13.422 -4.801 1 93.5 94 LEU B C 1
ATOM 2130 O O . LEU B 1 94 ? 9.359 -14.508 -5.277 1 93.5 94 LEU B O 1
ATOM 2134 N N . SER B 1 95 ? 9.664 -13.188 -3.496 1 94 95 SER B N 1
ATOM 2135 C CA . SER B 1 95 ? 9.273 -14.219 -2.535 1 94 95 SER B CA 1
ATOM 2136 C C . SER B 1 95 ? 7.77 -14.469 -2.574 1 94 95 SER B C 1
ATOM 2138 O O . SER B 1 95 ? 7.277 -15.422 -1.972 1 94 95 SER B O 1
ATOM 2140 N N . HIS B 1 96 ? 7.125 -13.711 -3.299 1 96.94 96 HIS B N 1
ATOM 2141 C CA . HIS B 1 96 ? 5.691 -13.883 -3.5 1 96.94 96 HIS B CA 1
ATOM 2142 C C . HIS B 1 96 ? 5.371 -14.18 -4.961 1 96.94 96 HIS B C 1
ATOM 2144 O O . HIS B 1 96 ? 4.277 -13.867 -5.438 1 96.94 96 HIS B O 1
ATOM 2150 N N . SER B 1 97 ? 6.395 -14.695 -5.637 1 95.5 97 SER B N 1
ATOM 2151 C CA . SER B 1 97 ? 6.238 -14.953 -7.066 1 95.5 97 SER B CA 1
ATOM 2152 C C . SER B 1 97 ? 6.836 -16.297 -7.453 1 95.5 97 SER B C 1
ATOM 2154 O O . SER B 1 97 ? 7.844 -16.719 -6.887 1 95.5 97 SER B O 1
ATOM 2156 N N . ILE B 1 98 ? 6.207 -16.969 -8.414 1 94.81 98 ILE B N 1
ATOM 2157 C CA . ILE B 1 98 ? 6.715 -18.172 -9.086 1 94.81 98 ILE B CA 1
ATOM 2158 C C . ILE B 1 98 ? 6.906 -17.875 -10.578 1 94.81 98 ILE B C 1
ATOM 2160 O O . ILE B 1 98 ? 6.031 -17.281 -11.219 1 94.81 98 ILE B O 1
ATOM 2164 N N . PRO B 1 99 ? 8.086 -18.25 -11.172 1 93.31 99 PRO B N 1
ATOM 2165 C CA . PRO B 1 99 ? 8.32 -17.984 -12.594 1 93.31 99 PRO B CA 1
ATOM 2166 C C . PRO B 1 99 ? 7.574 -18.953 -13.508 1 93.31 99 PRO B C 1
ATOM 2168 O O . PRO B 1 99 ? 8.172 -19.531 -14.414 1 93.31 99 PRO B O 1
ATOM 2171 N N . GLU B 1 100 ? 6.359 -19.219 -13.297 1 93.94 100 GLU B N 1
ATOM 2172 C CA . GLU B 1 100 ? 5.41 -20 -14.086 1 93.94 100 GLU B CA 1
ATOM 2173 C C . GLU B 1 100 ? 3.982 -19.5 -13.883 1 93.94 100 GLU B C 1
ATOM 2175 O O . GLU B 1 100 ? 3.584 -19.188 -12.758 1 93.94 100 GLU B O 1
ATOM 2180 N N . PRO B 1 101 ? 3.285 -19.422 -14.922 1 95.62 101 PRO B N 1
ATOM 2181 C CA . PRO B 1 101 ? 1.884 -19.031 -14.758 1 95.62 101 PRO B CA 1
ATOM 2182 C C . PRO B 1 101 ? 0.993 -20.188 -14.32 1 95.62 101 PRO B C 1
ATOM 2184 O O . PRO B 1 101 ? 0.634 -21.031 -15.133 1 95.62 101 PRO B O 1
ATOM 2187 N N . LEU B 1 102 ? 0.66 -20.219 -13.078 1 97.31 102 LEU B N 1
ATOM 2188 C CA . LEU B 1 102 ? -0.12 -21.312 -12.516 1 97.31 102 LEU B CA 1
ATOM 2189 C C . LEU B 1 102 ? -1.52 -20.844 -12.133 1 97.31 102 LEU B C 1
ATOM 2191 O O . LEU B 1 102 ? -1.672 -19.953 -11.289 1 97.31 102 LEU B O 1
ATOM 2195 N N . VAL B 1 103 ? -2.527 -21.438 -12.734 1 98 103 VAL B N 1
ATOM 2196 C CA . VAL B 1 103 ? -3.906 -21.172 -12.336 1 98 103 VAL B CA 1
ATOM 2197 C C . VAL B 1 103 ? -4.238 -21.953 -11.07 1 98 103 VAL B C 1
ATOM 2199 O O . VAL B 1 103 ? -3.52 -22.891 -10.703 1 98 103 VAL B O 1
ATOM 2202 N N . PHE B 1 104 ? -5.32 -21.531 -10.461 1 98.44 104 PHE B N 1
ATOM 2203 C CA . PHE B 1 104 ? -5.668 -22.109 -9.172 1 98.44 104 PHE B CA 1
ATOM 2204 C C . PHE B 1 104 ? -5.855 -23.625 -9.305 1 98.44 104 PHE B C 1
ATOM 2206 O O . PHE B 1 104 ? -5.461 -24.391 -8.422 1 98.44 104 PHE B O 1
ATOM 2213 N N . SER B 1 105 ? -6.504 -24.094 -10.336 1 97.56 105 SER B N 1
ATOM 2214 C CA . SER B 1 105 ? -6.785 -25.516 -10.516 1 97.56 105 SER B CA 1
ATOM 2215 C C . SER B 1 105 ? -5.5 -26.328 -10.547 1 97.56 105 SER B C 1
ATOM 2217 O O . SER B 1 105 ? -5.469 -27.469 -10.078 1 97.56 105 SER B O 1
ATOM 2219 N N . GLU B 1 106 ? -4.41 -25.781 -11.109 1 97 106 GLU B N 1
ATOM 2220 C CA . GLU B 1 106 ? -3.115 -26.469 -11.141 1 97 106 GLU B CA 1
ATOM 2221 C C . GLU B 1 106 ? -2.506 -26.547 -9.742 1 97 106 GLU B C 1
ATOM 2223 O O . GLU B 1 106 ? -1.913 -27.578 -9.383 1 97 106 GLU B O 1
ATOM 2228 N N . LEU B 1 107 ? -2.701 -25.531 -8.914 1 97.56 107 LEU B N 1
ATOM 2229 C CA . LEU B 1 107 ? -2.207 -25.531 -7.539 1 97.56 107 LEU B CA 1
ATOM 2230 C C . LEU B 1 107 ? -3.02 -26.469 -6.66 1 97.56 107 LEU B C 1
ATOM 2232 O O . LEU B 1 107 ? -2.471 -27.125 -5.77 1 97.56 107 LEU B O 1
ATOM 2236 N N . ALA B 1 108 ? -4.305 -26.562 -6.934 1 97.12 108 ALA B N 1
ATOM 2237 C CA . ALA B 1 108 ? -5.23 -27.328 -6.117 1 97.12 108 ALA B CA 1
ATOM 2238 C C . ALA B 1 108 ? -5.09 -28.828 -6.395 1 97.12 108 ALA B C 1
ATOM 2240 O O . ALA B 1 108 ? -5.562 -29.656 -5.617 1 97.12 108 ALA B O 1
ATOM 2241 N N . HIS B 1 109 ? -4.438 -29.156 -7.445 1 95.62 109 HIS B N 1
ATOM 2242 C CA . HIS B 1 109 ? -4.434 -30.578 -7.828 1 95.62 109 HIS B CA 1
ATOM 2243 C C . HIS B 1 109 ? -3.07 -31.203 -7.59 1 95.62 109 HIS B C 1
ATOM 2245 O O . HIS B 1 109 ? -2.898 -32.406 -7.781 1 95.62 109 HIS B O 1
ATOM 2251 N N . VAL B 1 110 ? -2.104 -30.422 -7.199 1 94.25 110 VAL B N 1
ATOM 2252 C CA . VAL B 1 110 ? -0.815 -31.031 -6.871 1 94.25 110 VAL B CA 1
ATOM 2253 C C . VAL B 1 110 ? -0.89 -31.703 -5.504 1 94.25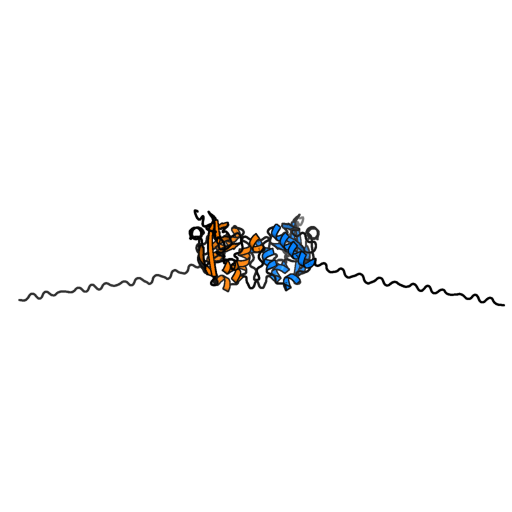 110 VAL B C 1
ATOM 2255 O O . VAL B 1 110 ? -1.66 -31.281 -4.637 1 94.25 110 VAL B O 1
ATOM 2258 N N . PRO B 1 111 ? -0.084 -32.812 -5.375 1 95 111 PRO B N 1
ATOM 2259 C CA . PRO B 1 111 ? -0.07 -33.469 -4.055 1 95 111 PRO B CA 1
ATOM 2260 C C . PRO B 1 111 ? 0.411 -32.531 -2.951 1 95 111 PRO B C 1
ATOM 2262 O O . PRO B 1 111 ? 1.306 -31.703 -3.178 1 95 111 PRO B O 1
ATOM 2265 N N . THR B 1 112 ? -0.22 -32.625 -1.782 1 95.06 112 THR B N 1
ATOM 2266 C CA . THR B 1 112 ? 0.229 -31.859 -0.622 1 95.06 112 THR B CA 1
ATOM 2267 C C . THR B 1 112 ? 1.713 -32.094 -0.359 1 95.06 112 THR B C 1
ATOM 2269 O O . THR B 1 112 ? 2.184 -33.25 -0.417 1 95.06 112 THR B O 1
ATOM 2272 N N . GLY B 1 113 ? 2.426 -31.016 -0.12 1 94.69 113 GLY B N 1
ATOM 2273 C CA . GLY B 1 113 ? 3.852 -31.109 0.148 1 94.69 113 GLY B CA 1
ATOM 2274 C C . GLY B 1 113 ? 4.707 -30.859 -1.08 1 94.69 113 GLY B C 1
ATOM 2275 O O . GLY B 1 113 ? 5.934 -30.797 -0.984 1 94.69 113 GLY B O 1
ATOM 2276 N N . THR B 1 114 ? 4.035 -30.703 -2.238 1 95.19 114 THR B N 1
ATOM 2277 C CA . THR B 1 114 ? 4.777 -30.422 -3.465 1 95.19 114 THR B CA 1
ATOM 2278 C C . THR B 1 114 ? 5.613 -29.156 -3.318 1 95.19 114 THR B C 1
ATOM 2280 O O . THR B 1 114 ? 5.148 -28.156 -2.768 1 95.19 114 THR B O 1
ATOM 2283 N N . LEU B 1 115 ? 6.852 -29.188 -3.754 1 94.44 115 LEU B N 1
ATOM 2284 C CA . LEU B 1 115 ? 7.742 -28.031 -3.76 1 94.44 115 LEU B CA 1
ATOM 2285 C C . LEU B 1 115 ? 7.859 -27.453 -5.16 1 94.44 115 LEU B C 1
ATOM 2287 O O . LEU B 1 115 ? 8.078 -28.172 -6.133 1 94.44 115 LEU B O 1
ATOM 2291 N N . ILE B 1 116 ? 7.598 -26.203 -5.281 1 93.81 116 ILE B N 1
ATOM 2292 C CA . ILE B 1 116 ? 7.723 -25.5 -6.547 1 93.81 116 ILE B CA 1
ATOM 2293 C C . ILE B 1 116 ? 8.875 -24.5 -6.469 1 93.81 116 ILE B C 1
ATOM 2295 O O . ILE B 1 116 ? 8.945 -23.688 -5.535 1 93.81 116 ILE B O 1
ATOM 2299 N N . PRO B 1 117 ? 9.703 -24.547 -7.445 1 90.5 117 PRO B N 1
ATOM 2300 C CA . PRO B 1 117 ? 10.805 -23.594 -7.438 1 90.5 117 PRO B CA 1
ATOM 2301 C C . PRO B 1 117 ? 10.328 -22.141 -7.543 1 90.5 117 PRO B C 1
ATOM 2303 O O . PRO B 1 117 ? 9.352 -21.859 -8.234 1 90.5 117 PRO B O 1
ATOM 2306 N N . SER B 1 118 ? 10.938 -21.312 -6.805 1 87.5 118 SER B N 1
ATOM 2307 C CA . SER B 1 118 ? 10.672 -19.875 -6.832 1 87.5 118 SER B CA 1
ATOM 2308 C C . SER B 1 118 ? 11.852 -19.109 -7.418 1 87.5 118 SER B C 1
ATOM 2310 O O . SER B 1 118 ? 12.781 -19.703 -7.957 1 87.5 118 SER B O 1
ATOM 2312 N N . PHE B 1 119 ? 11.539 -17.891 -7.422 1 84.81 119 PHE B N 1
ATOM 2313 C CA . PHE B 1 119 ? 12.703 -17.047 -7.73 1 84.81 119 PHE B CA 1
ATOM 2314 C C . PHE B 1 119 ? 13.727 -17.109 -6.602 1 84.81 119 PHE B C 1
ATOM 2316 O O . PHE B 1 119 ? 13.469 -17.703 -5.551 1 84.81 119 PHE B O 1
ATOM 2323 N N . LEU B 1 120 ? 14.836 -16.781 -6.637 1 82.88 120 LEU B N 1
ATOM 2324 C CA . LEU B 1 120 ? 15.883 -16.625 -5.625 1 82.88 120 LEU B CA 1
ATOM 2325 C C . LEU B 1 120 ? 16.359 -17.984 -5.133 1 82.88 120 LEU B C 1
ATOM 2327 O O . LEU B 1 120 ? 16.766 -18.125 -3.973 1 82.88 120 LEU B O 1
ATOM 2331 N N . ASN B 1 121 ? 16.156 -18.984 -5.824 1 82.12 121 ASN B N 1
ATOM 2332 C CA . ASN B 1 121 ? 16.625 -20.312 -5.492 1 82.12 121 ASN B CA 1
ATOM 2333 C C . ASN B 1 121 ? 15.938 -20.875 -4.25 1 82.12 121 ASN B C 1
ATOM 2335 O O . ASN B 1 121 ? 16.578 -21.516 -3.414 1 82.12 121 ASN B O 1
ATOM 2339 N N . ASP B 1 122 ? 14.773 -20.406 -4.074 1 83.88 122 ASP B N 1
ATOM 2340 C CA . ASP B 1 122 ? 13.922 -20.906 -3.002 1 83.88 122 ASP B CA 1
ATOM 2341 C C . ASP B 1 122 ? 12.766 -21.734 -3.562 1 83.88 122 ASP B C 1
ATOM 2343 O O . ASP B 1 122 ? 12.727 -22.031 -4.758 1 83.88 122 ASP B O 1
ATOM 2347 N N . GLN B 1 123 ? 11.977 -22.312 -2.615 1 91.12 123 GLN B N 1
ATOM 2348 C CA . GLN B 1 123 ? 10.844 -23.125 -3.045 1 91.12 123 GLN B CA 1
ATOM 2349 C C . GLN B 1 123 ? 9.578 -22.75 -2.277 1 91.12 123 GLN B C 1
ATOM 2351 O O . GLN B 1 123 ? 9.648 -22.312 -1.125 1 91.12 123 GLN B O 1
ATOM 2356 N N . PHE B 1 124 ? 8.531 -22.938 -2.939 1 95.06 124 PHE B N 1
ATOM 2357 C CA . PHE B 1 124 ? 7.219 -22.859 -2.318 1 95.06 124 PHE B CA 1
ATOM 2358 C C . PHE B 1 124 ? 6.695 -24.266 -2 1 95.06 124 PHE B C 1
ATOM 2360 O O . PHE B 1 124 ? 6.859 -25.188 -2.797 1 95.06 124 PHE B O 1
ATOM 2367 N N . ARG B 1 125 ? 6.141 -24.375 -0.9 1 95.06 125 ARG B N 1
ATOM 2368 C CA . ARG B 1 125 ? 5.414 -25.594 -0.567 1 95.06 125 ARG B CA 1
ATOM 2369 C C . ARG B 1 125 ? 3.914 -25.422 -0.754 1 95.06 125 ARG B C 1
ATOM 2371 O O . ARG B 1 125 ? 3.324 -24.484 -0.203 1 95.06 125 ARG B O 1
ATOM 2378 N N . ILE B 1 126 ? 3.35 -26.297 -1.521 1 97.25 126 ILE B N 1
ATOM 2379 C CA . ILE B 1 126 ? 1.903 -26.281 -1.707 1 97.25 126 ILE B CA 1
ATOM 2380 C C . ILE B 1 126 ? 1.26 -27.359 -0.835 1 97.25 126 ILE B C 1
ATOM 2382 O O . ILE B 1 126 ? 1.7 -28.516 -0.833 1 97.25 126 ILE B O 1
ATOM 2386 N N . SER B 1 127 ? 0.293 -26.953 -0.076 1 96.75 127 SER B N 1
ATOM 2387 C CA . SER B 1 127 ? -0.435 -27.906 0.756 1 96.75 127 SER B CA 1
ATOM 2388 C C . SER B 1 127 ? -1.941 -27.688 0.66 1 96.75 127 SER B C 1
ATOM 2390 O O . SER B 1 127 ? -2.395 -26.578 0.332 1 96.75 127 SER B O 1
ATOM 2392 N N . ARG B 1 128 ? -2.65 -28.75 0.936 1 96.75 128 ARG B N 1
ATOM 2393 C CA . ARG B 1 128 ? -4.109 -28.688 0.896 1 96.75 128 ARG B CA 1
ATOM 2394 C C . ARG B 1 128 ? -4.711 -29.219 2.195 1 96.75 128 ARG B C 1
ATOM 2396 O O . ARG B 1 128 ? -4.234 -30.219 2.746 1 96.75 128 ARG B O 1
ATOM 2403 N N . LEU B 1 129 ? -5.617 -28.547 2.693 1 95.44 129 LEU B N 1
ATOM 2404 C CA . LEU B 1 129 ? -6.477 -28.953 3.797 1 95.44 129 LEU B CA 1
ATOM 2405 C C . LEU B 1 129 ? -7.949 -28.812 3.424 1 95.44 129 LEU B C 1
ATOM 2407 O O . LEU B 1 129 ? -8.516 -27.734 3.527 1 95.44 129 LEU B O 1
ATOM 2411 N N . GLY B 1 130 ? -8.531 -29.953 3.031 1 93.81 130 GLY B N 1
ATOM 2412 C CA . GLY B 1 130 ? -9.867 -29.859 2.457 1 93.81 130 GLY B CA 1
ATOM 2413 C C . GLY B 1 130 ? -9.898 -29.094 1.146 1 93.81 130 GLY B C 1
ATOM 2414 O O . GLY B 1 130 ? -9.156 -29.422 0.214 1 93.81 130 GLY B O 1
ATOM 2415 N N . ARG B 1 131 ? -10.719 -28.078 1.119 1 93.81 131 ARG B N 1
ATOM 2416 C CA . ARG B 1 131 ? -10.836 -27.297 -0.106 1 93.81 131 ARG B CA 1
ATOM 2417 C C . ARG B 1 131 ? -9.844 -26.125 -0.111 1 93.81 131 ARG B C 1
ATOM 2419 O O . ARG B 1 131 ? -9.75 -25.391 -1.096 1 93.81 131 ARG B O 1
ATOM 2426 N N . HIS B 1 132 ? -9.133 -26.062 0.974 1 97.88 132 HIS B N 1
ATOM 2427 C CA . HIS B 1 132 ? -8.234 -24.922 1.117 1 97.88 132 HIS B CA 1
ATOM 2428 C C . HIS B 1 132 ? -6.832 -25.25 0.615 1 97.88 132 HIS B C 1
ATOM 2430 O O . HIS B 1 132 ? -6.301 -26.328 0.915 1 97.88 132 HIS B O 1
ATOM 2436 N N . VAL B 1 133 ? -6.277 -24.422 -0.217 1 98.5 133 VAL B N 1
ATOM 2437 C CA . VAL B 1 133 ? -4.918 -24.547 -0.731 1 98.5 133 VAL B CA 1
ATOM 2438 C C . VAL B 1 133 ? -4.004 -23.547 -0.04 1 98.5 133 VAL B C 1
ATOM 2440 O O . VAL B 1 133 ? -4.352 -22.359 0.09 1 98.5 133 VAL B O 1
ATOM 2443 N N . PHE B 1 134 ? -2.848 -24 0.416 1 98 134 PHE B N 1
ATOM 2444 C CA . PHE B 1 134 ? -1.87 -23.156 1.103 1 98 134 PHE B CA 1
ATOM 2445 C C . PHE B 1 134 ? -0.573 -23.078 0.306 1 98 134 PHE B C 1
ATOM 2447 O O . PHE B 1 134 ? -0.154 -24.062 -0.31 1 98 134 PHE B O 1
ATOM 2454 N N . VAL B 1 135 ? -0.053 -21.922 0.223 1 97.44 135 VAL B N 1
ATOM 2455 C CA . VAL B 1 135 ? 1.316 -21.672 -0.216 1 97.44 135 VAL B CA 1
ATOM 2456 C C . VAL B 1 135 ? 2.184 -21.297 0.982 1 97.44 135 VAL B C 1
ATOM 2458 O O . VAL B 1 135 ? 2.055 -20.203 1.529 1 97.44 135 VAL B O 1
ATOM 2461 N N . ASN B 1 136 ? 3.082 -22.156 1.331 1 95.94 136 ASN B N 1
ATOM 2462 C CA . ASN B 1 136 ? 3.809 -22.016 2.59 1 95.94 136 ASN B CA 1
ATOM 2463 C C . ASN B 1 136 ? 2.859 -21.812 3.766 1 95.94 136 ASN B C 1
ATOM 2465 O O . ASN B 1 136 ? 2.018 -22.656 4.055 1 95.94 136 ASN B O 1
ATOM 2469 N N . ASN B 1 137 ? 2.906 -20.688 4.438 1 96.88 137 ASN B N 1
ATOM 2470 C CA . ASN B 1 137 ? 2.088 -20.391 5.609 1 96.88 137 ASN B CA 1
ATOM 2471 C C . ASN B 1 137 ? 0.76 -19.75 5.219 1 96.88 137 ASN B C 1
ATOM 2473 O O . ASN B 1 137 ? -0.108 -19.547 6.066 1 96.88 137 ASN B O 1
ATOM 2477 N N . ALA B 1 138 ? 0.602 -19.469 3.998 1 98.25 138 ALA B N 1
ATOM 2478 C CA . ALA B 1 138 ? -0.492 -18.594 3.605 1 98.25 138 ALA B CA 1
ATOM 2479 C C . ALA B 1 138 ? -1.559 -19.359 2.822 1 98.25 138 ALA B C 1
ATOM 2481 O O . ALA B 1 138 ? -1.238 -20.125 1.92 1 98.25 138 ALA B O 1
ATOM 2482 N N . GLN B 1 139 ? -2.836 -19.125 3.148 1 98.69 139 GLN B N 1
ATOM 2483 C CA . GLN B 1 139 ? -3.959 -19.703 2.418 1 98.69 139 GLN B CA 1
ATOM 2484 C C . GLN B 1 139 ? -4.328 -18.859 1.209 1 98.69 139 GLN B C 1
ATOM 2486 O O . GLN B 1 139 ? -4.352 -17.625 1.297 1 98.69 139 GLN B O 1
ATOM 2491 N N . ILE B 1 140 ? -4.527 -19.5 0.088 1 98.88 140 ILE B N 1
ATOM 2492 C CA . ILE B 1 140 ? -5.094 -18.781 -1.044 1 98.88 140 ILE B CA 1
ATOM 2493 C C . ILE B 1 140 ? -6.566 -18.469 -0.774 1 98.88 140 ILE B C 1
ATOM 2495 O O . ILE B 1 140 ? -7.383 -19.391 -0.632 1 98.88 140 ILE B O 1
ATOM 2499 N N . VAL B 1 141 ? -6.922 -17.234 -0.713 1 98.88 141 VAL B N 1
ATOM 2500 C CA . VAL B 1 141 ? -8.281 -16.859 -0.333 1 98.88 141 VAL B CA 1
ATOM 2501 C C . VAL B 1 141 ? -8.969 -16.172 -1.506 1 98.88 141 VAL B C 1
ATOM 2503 O O . VAL B 1 141 ? -10.195 -15.992 -1.498 1 98.88 141 VAL B O 1
ATOM 2506 N N . ALA B 1 142 ? -8.289 -15.766 -2.518 1 98.88 142 ALA B N 1
ATOM 2507 C CA . ALA B 1 142 ? -8.812 -15.195 -3.756 1 98.88 142 ALA B CA 1
ATOM 2508 C C . ALA B 1 142 ? -8.086 -15.766 -4.973 1 98.88 142 ALA B C 1
ATOM 2510 O O . ALA B 1 142 ? -7.102 -15.188 -5.438 1 98.88 142 ALA B O 1
ATOM 2511 N N . PRO B 1 143 ? -8.539 -16.844 -5.539 1 98.81 143 PRO B N 1
ATOM 2512 C CA . PRO B 1 143 ? -7.891 -17.469 -6.695 1 98.81 143 PRO B CA 1
ATOM 2513 C C . PRO B 1 143 ? -8.188 -16.734 -8 1 98.81 143 PRO B C 1
ATOM 2515 O O . PRO B 1 143 ? -9.266 -16.172 -8.164 1 98.81 143 PRO B O 1
ATOM 2518 N N . ASN B 1 144 ? -7.246 -16.656 -8.883 1 98.75 144 ASN B N 1
ATOM 2519 C CA . ASN B 1 144 ? -7.418 -16.234 -10.273 1 98.75 144 ASN B CA 1
ATOM 2520 C C . ASN B 1 144 ? -7.906 -14.797 -10.359 1 98.75 144 ASN B C 1
ATOM 2522 O O . ASN B 1 144 ? -8.891 -14.516 -11.047 1 98.75 144 ASN B O 1
ATOM 2526 N N . VAL B 1 145 ? -7.16 -13.961 -9.742 1 98.88 145 VAL B N 1
ATOM 2527 C CA . VAL B 1 145 ? -7.492 -12.539 -9.711 1 98.88 145 VAL B CA 1
ATOM 2528 C C . VAL B 1 145 ? -7.188 -11.906 -11.07 1 98.88 145 VAL B C 1
ATOM 2530 O O . VAL B 1 145 ? -7.902 -11 -11.508 1 98.88 145 VAL B O 1
ATOM 2533 N N . CYS B 1 146 ? -6.148 -12.344 -11.711 1 97.81 146 CYS B N 1
ATOM 2534 C CA . CYS B 1 146 ? -5.734 -11.758 -12.984 1 97.81 146 CYS B CA 1
ATOM 2535 C C . CYS B 1 146 ? -6.293 -12.547 -14.156 1 97.81 146 CYS B C 1
ATOM 2537 O O . CYS B 1 146 ? -6.359 -13.773 -14.109 1 97.81 146 CYS B O 1
ATOM 2539 N N . SER B 1 147 ? -6.598 -11.883 -15.234 1 95.31 147 SER B N 1
ATOM 2540 C CA . SER B 1 147 ? -7.219 -12.492 -16.406 1 95.31 147 SER B CA 1
ATOM 2541 C C . SER B 1 147 ? -6.176 -12.914 -17.422 1 95.31 147 SER B C 1
ATOM 2543 O O . SER B 1 147 ? -6.477 -13.656 -18.359 1 95.31 147 SER B O 1
ATOM 2545 N N . SER B 1 148 ? -4.977 -12.43 -17.219 1 92.12 148 SER B N 1
ATOM 2546 C CA . SER B 1 148 ? -3.908 -12.742 -18.156 1 92.12 148 SER B CA 1
ATOM 2547 C C . SER B 1 148 ? -3.562 -14.227 -18.141 1 92.12 148 SER B C 1
ATOM 2549 O O . SER B 1 148 ? -3.727 -14.891 -17.109 1 92.12 148 SER B O 1
ATOM 2551 N N . THR B 1 149 ? -3.07 -14.727 -19.297 1 92.69 149 THR B N 1
ATOM 2552 C CA . THR B 1 149 ? -2.645 -16.125 -19.375 1 92.69 149 THR B CA 1
ATOM 2553 C C . THR B 1 149 ? -1.172 -16.25 -19 1 92.69 149 THR B C 1
ATOM 2555 O O . THR B 1 149 ? -0.694 -17.359 -18.719 1 92.69 149 THR B O 1
ATOM 2558 N N . THR B 1 150 ? -0.475 -15.148 -18.953 1 93.56 150 THR B N 1
ATOM 2559 C CA . THR B 1 150 ? 0.956 -15.211 -18.688 1 93.56 150 THR B CA 1
ATOM 2560 C C . THR B 1 150 ? 1.261 -14.695 -17.281 1 93.56 150 THR B C 1
ATOM 2562 O O . THR B 1 150 ? 2.289 -15.039 -16.703 1 93.56 150 THR B O 1
ATOM 2565 N N . ILE B 1 151 ? 0.387 -13.852 -16.766 1 96 151 ILE B N 1
ATOM 2566 C CA . ILE B 1 151 ? 0.51 -13.359 -15.398 1 96 151 ILE B CA 1
ATOM 2567 C C . ILE B 1 151 ? -0.692 -13.812 -14.578 1 96 151 ILE B C 1
ATOM 2569 O O . ILE B 1 151 ? -1.817 -13.367 -14.805 1 96 151 ILE B O 1
ATOM 2573 N N . ARG B 1 152 ? -0.4 -14.703 -13.648 1 97.62 152 ARG B N 1
ATOM 2574 C CA . ARG B 1 152 ? -1.437 -15.219 -12.758 1 97.62 152 ARG B CA 1
ATOM 2575 C C . ARG B 1 152 ? -1.324 -14.594 -11.367 1 97.62 152 ARG B C 1
ATOM 2577 O O . ARG B 1 152 ? -0.223 -14.289 -10.906 1 97.62 152 ARG B O 1
ATOM 2584 N N . CYS B 1 153 ? -2.5 -14.398 -10.766 1 98.69 153 CYS B N 1
ATOM 2585 C CA . CYS B 1 153 ? -2.547 -13.758 -9.461 1 98.69 153 CYS B CA 1
ATOM 2586 C C . CYS B 1 153 ? -3.506 -14.492 -8.531 1 98.69 153 CYS B C 1
ATOM 2588 O O . CYS B 1 153 ? -4.648 -14.766 -8.898 1 98.69 153 CYS B O 1
ATOM 2590 N N . HIS B 1 154 ? -3.012 -14.781 -7.383 1 98.94 154 HIS B N 1
ATOM 2591 C CA . HIS B 1 154 ? -3.832 -15.344 -6.316 1 98.94 154 HIS B CA 1
ATOM 2592 C C . HIS B 1 154 ? -3.672 -14.547 -5.023 1 98.94 154 HIS B C 1
ATOM 2594 O O . HIS B 1 154 ? -2.549 -14.258 -4.602 1 98.94 154 HIS B O 1
ATOM 2600 N N . GLY B 1 155 ? -4.809 -14.117 -4.414 1 98.94 155 GLY B N 1
ATOM 2601 C CA . GLY B 1 155 ? -4.758 -13.477 -3.113 1 98.94 155 GLY B CA 1
ATOM 2602 C C . GLY B 1 155 ? -4.508 -14.445 -1.976 1 98.94 155 GLY B C 1
ATOM 2603 O O . GLY B 1 155 ? -5.051 -15.555 -1.97 1 98.94 155 GLY B O 1
ATOM 2604 N N . ILE B 1 156 ? -3.688 -14.008 -1.025 1 98.94 156 ILE B N 1
ATOM 2605 C CA . ILE B 1 156 ? -3.381 -14.852 0.122 1 98.94 156 ILE B CA 1
ATOM 2606 C C . ILE B 1 156 ? -3.639 -14.086 1.415 1 98.94 156 ILE B C 1
ATOM 2608 O O . ILE B 1 156 ? -3.656 -12.852 1.417 1 98.94 156 ILE B O 1
ATOM 2612 N N . ASN B 1 157 ? -3.82 -14.836 2.527 1 98.81 157 ASN B N 1
ATOM 2613 C CA . ASN B 1 157 ? -4.289 -14.195 3.754 1 98.81 157 ASN B CA 1
ATOM 2614 C C . ASN B 1 157 ? -3.135 -13.898 4.707 1 98.81 157 ASN B C 1
ATOM 2616 O O . ASN B 1 157 ? -3.357 -13.523 5.859 1 98.81 157 ASN B O 1
ATOM 2620 N N . ALA B 1 158 ? -1.873 -14.133 4.246 1 98.38 158 ALA B N 1
ATOM 2621 C CA . ALA B 1 158 ? -0.681 -13.836 5.035 1 98.38 158 ALA B CA 1
ATOM 2622 C C . ALA B 1 158 ? 0.499 -13.484 4.133 1 98.38 158 ALA B C 1
ATOM 2624 O O . ALA B 1 158 ? 0.522 -13.859 2.957 1 98.38 158 ALA B O 1
ATOM 2625 N N . VAL B 1 159 ? 1.368 -12.703 4.676 1 98.31 159 VAL B N 1
ATOM 2626 C CA . VAL B 1 159 ? 2.654 -12.531 4.008 1 98.31 159 VAL B CA 1
ATOM 2627 C C . VAL B 1 159 ? 3.439 -13.836 4.051 1 98.31 159 VAL B C 1
ATOM 2629 O O . VAL B 1 159 ? 3.471 -14.516 5.078 1 98.31 159 VAL B O 1
ATOM 2632 N N . ILE B 1 160 ? 4.012 -14.188 2.93 1 96.25 160 ILE B N 1
ATOM 2633 C CA . ILE B 1 160 ? 4.773 -15.43 2.865 1 96.25 160 ILE B CA 1
ATOM 2634 C C . ILE B 1 160 ? 6.07 -15.281 3.662 1 96.25 160 ILE B C 1
ATOM 2636 O O . ILE B 1 160 ? 6.793 -14.297 3.502 1 96.25 160 ILE B O 1
ATOM 2640 N N . ASP B 1 161 ? 6.27 -16.109 4.613 1 81.69 161 ASP B N 1
ATOM 2641 C CA . ASP B 1 161 ? 7.465 -16.203 5.445 1 81.69 161 ASP B CA 1
ATOM 2642 C C . ASP B 1 161 ? 8.375 -17.344 4.969 1 81.69 161 ASP B C 1
ATOM 2644 O O . ASP B 1 161 ? 8.039 -18.516 5.121 1 81.69 161 ASP B O 1
ATOM 2648 N N . LYS B 1 162 ? 9.406 -16.984 4.285 1 72.81 162 LYS B N 1
ATOM 2649 C CA . LYS B 1 162 ? 10.258 -18.047 3.762 1 72.81 162 LYS B CA 1
ATOM 2650 C C . LYS B 1 162 ? 11.016 -18.75 4.883 1 72.81 162 LYS B C 1
ATOM 2652 O O . LYS B 1 162 ? 11.555 -19.844 4.691 1 72.81 162 LYS B O 1
ATOM 2657 N N . ARG B 1 163 ? 11.242 -18.062 5.965 1 58.88 163 ARG B N 1
ATOM 2658 C CA . ARG B 1 163 ? 11.883 -18.75 7.082 1 58.88 163 ARG B CA 1
ATOM 2659 C C . ARG B 1 163 ? 11 -19.875 7.613 1 58.88 163 ARG B C 1
ATOM 2661 O O . ARG B 1 163 ? 11.469 -20.75 8.344 1 58.88 163 ARG B O 1
ATOM 2668 N N . LYS B 1 164 ? 9.836 -19.75 7.512 1 52.34 164 LYS B N 1
ATOM 2669 C CA . LYS B 1 164 ? 8.938 -20.719 8.141 1 52.34 164 LYS B CA 1
ATOM 2670 C C . LYS B 1 164 ? 8.75 -21.953 7.25 1 52.34 164 LYS B C 1
ATOM 2672 O O . LYS B 1 164 ? 7.875 -22.781 7.512 1 52.34 164 LYS B O 1
ATOM 2677 N N . ASN B 1 165 ? 9.383 -21.938 6.133 1 49.28 165 ASN B N 1
ATOM 2678 C CA . ASN B 1 165 ? 9.188 -23.094 5.262 1 49.28 165 ASN B CA 1
ATOM 2679 C C . ASN B 1 165 ? 9.5 -24.406 5.984 1 49.28 165 ASN B C 1
ATOM 2681 O O . ASN B 1 165 ? 9.305 -25.484 5.43 1 49.28 165 ASN B O 1
ATOM 2685 N N . HIS B 1 166 ? 10.25 -24.219 6.984 1 42.84 166 HIS B N 1
ATOM 2686 C CA . HIS B 1 166 ? 10.617 -25.516 7.523 1 42.84 166 HIS B CA 1
ATOM 2687 C C . HIS B 1 166 ? 9.453 -26.156 8.273 1 42.84 166 HIS B C 1
ATOM 2689 O O . HIS B 1 166 ? 9.055 -25.656 9.336 1 42.84 166 HIS B O 1
ATOM 2695 N N . PHE B 1 167 ? 8.469 -26.344 7.59 1 39.91 167 PHE B N 1
ATOM 2696 C CA . PHE B 1 167 ? 7.648 -27.281 8.359 1 39.91 167 PHE B CA 1
ATOM 2697 C C . PHE B 1 167 ? 8.523 -28.297 9.078 1 39.91 167 PHE B C 1
ATOM 2699 O O . PHE B 1 167 ? 9.281 -29.031 8.445 1 39.91 167 PHE B O 1
ATOM 2706 N N . ASP B 1 168 ? 9.016 -27.953 10.094 1 36.81 168 ASP B N 1
ATOM 2707 C CA . ASP B 1 168 ? 9.531 -29.047 10.914 1 36.81 168 ASP B CA 1
ATOM 2708 C C . ASP B 1 168 ? 8.586 -30.234 10.891 1 36.81 168 ASP B C 1
ATOM 2710 O O . ASP B 1 168 ? 7.387 -30.094 11.133 1 36.81 168 ASP B O 1
ATOM 2714 N N . SER B 1 169 ? 8.695 -31.156 9.953 1 33.47 169 SER B N 1
ATOM 2715 C CA . SER B 1 169 ? 8.211 -32.531 10.195 1 33.47 169 SER B CA 1
ATOM 2716 C C . SER B 1 169 ? 8.281 -32.875 11.672 1 33.47 169 SER B C 1
ATOM 2718 O O . SER B 1 169 ? 9.148 -33.656 12.094 1 33.47 169 SER B O 1
ATOM 2720 N N . ALA B 1 170 ? 8.547 -31.953 12.625 1 32.34 170 ALA B N 1
ATOM 2721 C CA . ALA B 1 170 ? 8.609 -32.469 13.984 1 32.34 170 ALA B CA 1
ATOM 2722 C C . ALA B 1 170 ? 7.504 -33.5 14.227 1 32.34 170 ALA B C 1
ATOM 2724 O O . ALA B 1 170 ? 7.773 -34.656 14.57 1 32.34 170 ALA B O 1
ATOM 2725 N N . SER B 1 171 ? 6.719 -33.25 15.242 1 36.22 171 SER B N 1
ATOM 2726 C CA . SER B 1 171 ? 6.387 -34.156 16.344 1 36.22 171 SER B CA 1
ATOM 2727 C C . SER B 1 171 ? 5.18 -35.031 15.992 1 36.22 171 SER B C 1
ATOM 2729 O O . SER B 1 171 ? 4.09 -34.812 16.531 1 36.22 171 SER B O 1
ATOM 2731 N N . SER B 1 172 ? 4.621 -34.875 14.758 1 35.84 172 SER B N 1
ATOM 2732 C CA . SER B 1 172 ? 3.562 -35.875 14.852 1 35.84 172 SER B CA 1
ATOM 2733 C C . SER B 1 172 ? 4.137 -37.25 15.109 1 35.84 172 SER B C 1
ATOM 2735 O O . SER B 1 172 ? 4.457 -38 14.172 1 35.84 172 SER B O 1
ATOM 2737 N N . THR B 1 173 ? 5.262 -37.281 15.797 1 35.25 173 THR B N 1
ATOM 2738 C CA . THR B 1 173 ? 5.488 -38.625 16.328 1 35.25 173 THR B CA 1
ATOM 2739 C C . THR B 1 173 ? 4.207 -39.188 16.922 1 35.25 173 THR B C 1
ATOM 2741 O O . THR B 1 173 ? 3.709 -38.719 17.938 1 35.25 173 THR B O 1
ATOM 2744 N N . LEU B 1 174 ? 3.264 -39.375 16.078 1 34.75 174 LEU B N 1
ATOM 2745 C CA . LEU B 1 174 ? 2.229 -40.312 16.531 1 34.75 174 LEU B CA 1
ATOM 2746 C C . LEU B 1 174 ? 2.838 -41.469 17.312 1 34.75 174 LEU B C 1
ATOM 2748 O O . LEU B 1 174 ? 3.719 -42.156 16.812 1 34.75 174 LEU B O 1
ATOM 2752 N N . SER B 1 175 ? 3.139 -41.219 18.594 1 36.75 175 SER B N 1
ATOM 2753 C CA . SER B 1 175 ? 3.371 -42.312 19.531 1 36.75 175 SER B CA 1
ATOM 2754 C C . SER B 1 175 ? 2.498 -43.531 19.219 1 36.75 175 SER B C 1
ATOM 2756 O O . SER B 1 175 ? 1.274 -43.469 19.344 1 36.75 175 SER B O 1
ATOM 2758 N N . GLN B 1 176 ? 2.773 -44.188 18.125 1 34.38 176 GLN B N 1
ATOM 2759 C CA . GLN B 1 176 ? 2.277 -45.562 17.984 1 34.38 176 GLN B CA 1
ATOM 2760 C C . GLN B 1 176 ? 2.426 -46.312 19.297 1 34.38 176 GLN B C 1
ATOM 2762 O O . GLN B 1 176 ? 3.543 -46.625 19.719 1 34.38 176 GLN B O 1
ATOM 2767 N N . GLY B 1 177 ? 1.666 -45.844 20.375 1 36.16 177 GLY B N 1
ATOM 2768 C CA . GLY B 1 177 ? 1.482 -46.688 21.547 1 36.16 177 GLY B CA 1
ATOM 2769 C C . GLY B 1 177 ? 1.396 -48.156 21.234 1 36.16 177 GLY B C 1
ATOM 2770 O O . GLY B 1 177 ? 0.645 -48.562 20.344 1 36.16 177 GLY B O 1
ATOM 2771 N N . ASN B 1 178 ? 2.605 -48.844 21.25 1 35.34 178 ASN B N 1
ATOM 2772 C CA . ASN B 1 178 ? 2.758 -50.312 21.328 1 35.34 178 ASN B CA 1
ATOM 2773 C C . ASN B 1 178 ? 1.688 -50.938 22.219 1 35.34 178 ASN B C 1
ATOM 2775 O O . ASN B 1 178 ? 1.705 -50.75 23.438 1 35.34 178 ASN B O 1
ATOM 2779 N N . ASN B 1 179 ? 0.43 -50.812 21.922 1 34.72 179 ASN B N 1
ATOM 2780 C CA . ASN B 1 179 ? -0.505 -51.719 22.578 1 34.72 179 ASN B CA 1
ATOM 2781 C C . ASN B 1 179 ? 0.004 -53.156 22.562 1 34.72 179 ASN B C 1
ATOM 2783 O O . ASN B 1 179 ? 0.03 -53.781 21.516 1 34.72 179 ASN B O 1
ATOM 2787 N N . THR B 1 180 ? 1.208 -53.375 23.203 1 31.59 180 THR B N 1
ATOM 2788 C CA . THR B 1 180 ? 1.564 -54.75 23.547 1 31.59 180 THR B CA 1
ATOM 2789 C C . THR B 1 180 ? 0.375 -55.469 24.156 1 31.59 180 THR B C 1
ATOM 2791 O O . THR B 1 180 ? -0.221 -55 25.125 1 31.59 180 THR B O 1
ATOM 2794 N N . LYS B 1 181 ? -0.336 -56.156 23.375 1 34.66 181 LYS B N 1
ATOM 2795 C CA . LYS B 1 181 ? -1.197 -57.25 23.797 1 34.66 181 LYS B CA 1
ATOM 2796 C C . LYS B 1 181 ? -0.492 -58.156 24.797 1 34.66 181 LYS B C 1
ATOM 2798 O O . LYS B 1 181 ? 0.53 -58.75 24.484 1 34.66 181 LYS B O 1
ATOM 2803 N N . SER B 1 182 ? -0.251 -57.594 26.016 1 29.7 182 SER B N 1
ATOM 2804 C CA . SER B 1 182 ? -0.224 -58.688 26.984 1 29.7 182 SER B CA 1
ATOM 2805 C C . SER B 1 182 ? -1.597 -59.344 27.125 1 29.7 182 SER B C 1
ATOM 2807 O O . SER B 1 182 ? -2.619 -58.656 27.094 1 29.7 182 SER B O 1
#

Solvent-accessible surface area (backbone atoms only — not comparable to full-atom values): 21333 Å² total; per-residue (Å²): 136,83,83,76,79,78,77,77,78,77,78,78,78,75,78,77,76,75,75,75,78,76,76,71,76,73,79,59,80,57,61,73,53,45,57,57,50,33,49,53,33,33,49,75,71,61,32,25,42,54,42,40,53,61,48,32,48,51,71,69,57,54,61,62,56,45,78,33,24,18,38,53,38,33,38,34,76,44,46,44,71,49,78,48,48,68,92,44,44,68,60,53,54,39,68,30,31,29,76,45,50,56,52,52,69,62,64,66,65,50,62,66,66,42,71,41,71,33,46,89,84,40,66,40,36,35,36,63,62,86,94,42,38,26,50,58,83,13,40,57,75,36,69,58,52,21,84,47,85,34,41,22,28,28,30,18,71,32,66,68,50,77,83,62,56,62,64,68,81,59,75,74,66,70,74,75,72,76,76,68,82,121,138,82,83,75,78,76,78,78,78,76,79,77,78,76,76,76,75,77,73,76,78,79,73,70,74,72,77,61,80,58,64,73,53,42,59,57,50,33,49,53,31,34,48,75,70,62,32,25,42,52,42,40,53,59,48,31,49,51,72,69,58,54,63,63,56,47,78,32,22,19,38,52,38,35,40,32,75,43,45,44,71,49,78,49,48,68,92,45,46,66,61,53,54,38,68,29,31,29,78,44,51,57,53,53,70,62,65,65,66,50,60,66,67,41,72,41,70,33,47,92,85,41,68,41,37,34,37,63,61,87,94,43,39,25,50,57,84,12,40,58,76,37,68,60,52,21,85,50,84,34,42,22,29,28,30,18,74,31,67,69,51,76,81,61,58,60,65,68,85,56,74,78,63,69,72,74,70,75,75,68,81,120

Radius of gyration: 35.68 Å; Cα contacts (8 Å, |Δi|>4): 550; chains: 2; bounding box: 52×124×163 Å

Nearest PDB structures (foldseek):
  7asg-assembly1_A  TM=8.093E-01  e=2.887E-07  Homo sapiens
  5yjh-assembly1_A-2  TM=8.262E-01  e=2.761E-06  Homo sapiens
  7asc-assembly1_A  TM=7.695E-01  e=9.835E-07  Homo sapiens
  7ezx-assembly1_bP  TM=7.676E-01  e=5.503E-07  Porphyridium purpureum
  2ltc-assembly1_A  TM=7.599E-01  e=3.285E-07  Homo sapiens

Secondary structure (DSSP, 8-state):
------------------PPP-------THHHHHHHHHHHHHHHTT-HHHHHHHHHS-HHHHHHS-SSEEEEEE-HHHHTTS---GGGHHHHHHTTEESS---HHHHHTSPTTEEEE-GGG-EEEEEEETTEEEETTEEEEE------SSEEEEEESS---GGGG-----S-----------/------------------PPP-------THHHHHHHHHHHHHHHTT-HHHHHHHHHS-HHHHHHS-SSEEEEEE-HHHHTTS---GGGHHHHHHTTEESS---HHHHHTSPTTEEEE-GGG-EEEEEEETTEEEETTEEEEE------SSEEEEEESS---GGGG-----S-----------

Foldseek 3Di:
DDPPPPPPPPPPPPPPPPDPPDPDPPPPVVQVVQVVQQLVLCVVVPLVPVSVLLVLDDPVLVPVLDSAKEFAGERPVQVVVDDDDPVCSSVQRQLRMARHHDFPVNLQPDAFQDWGATPPRATWGWHDDVNWIDTQPWTFPATQSGPDRRYGYTYTHHRHDRVRNPPPPPDPVVPPPPPPPD/DDPPPPPPPPPPPPPPPPDPPDPDPPPPVVQVVQVVQQLVLCVVVPLVPVSVLLVLDDPVLVPVLDSAKEFAGERPVQVVVDDDDPVCSSVQRQLRMARHHDFPVNLQPDAFQDWGATPPRATWGWHDDVNWIDTQPWTFPATQSGPDRRYGYTYTHHRHDRVSSCPPPPDVPVPPPPPPPD

Organism: Aquilegia coerulea (NCBI:txid218851)

InterPro domains:
  IPR000782 FAS1 domain [PF02469] (55-160)
  IPR000782 FAS1 domain [PS50213] (32-160)
  IPR000782 FAS1 domain [SM00554] (70-163)
  IPR036378 FAS1 domain superfamily [G3DSA:2.30.180.10] (27-161)
  IPR036378 FAS1 domain superfamily [SSF82153] (33-160)
  IPR053339 FAS1 domain-containing protein [PTHR36069] (5-170)

pLDDT: mean 79.32, std 24.19, range [29.7, 98.94]

Sequence (364 aa):
MGLSIIFILFSLLRMVSSAPPAAHPVTTPGKLTDLSQAITDMRSKSYYGFVILLDMLNTTAKSTLSQEVTFFMPIDSQLAEYPISPDRLVDFILSHSIPEPLVFSELAHVPTGTLIPSFLNDQFRISRLGRHVFVNNAQIVAPNVCSSTTIRCHGINAVIDKRKNHFDSASSTLSQGNNTKSMGLSIIFILFSLLRMVSSAPPAAHPVTTPGKLTDLSQAITDMRSKSYYGFVILLDMLNTTAKSTLSQEVTFFMPIDSQLAEYPISPDRLVDFILSHSIPEPLVFSELAHVPTGTLIPSFLNDQFRISRLGRHVFVNNAQIVAPNVCSSTTIRCHGINAVIDKRKNHFDSASSTLSQGNNTKS